Protein AF-A0AA85AX08-F1 (afdb_monomer_lite)

Organism: NCBI:txid31246

Structure (mmCIF, N/CA/C/O backbone):
data_AF-A0AA85AX08-F1
#
_entry.id   AF-A0AA85AX08-F1
#
loop_
_atom_site.group_PDB
_atom_site.id
_atom_site.type_symbol
_atom_site.label_atom_id
_atom_site.label_alt_id
_atom_site.label_comp_id
_atom_site.label_asym_id
_atom_site.label_entity_id
_atom_site.label_seq_id
_atom_site.pdbx_PDB_ins_code
_atom_site.Cartn_x
_atom_site.Cartn_y
_atom_site.Cartn_z
_atom_site.occupancy
_atom_site.B_iso_or_equiv
_atom_site.auth_seq_id
_atom_site.auth_comp_id
_atom_site.auth_asym_id
_atom_site.auth_atom_id
_atom_site.pdbx_PDB_model_num
ATOM 1 N N . MET A 1 1 ? 40.451 17.986 -1.782 1.00 31.64 1 MET A N 1
ATOM 2 C CA . MET A 1 1 ? 40.052 18.306 -3.170 1.00 31.64 1 MET A CA 1
ATOM 3 C C . MET A 1 1 ? 40.361 17.086 -4.039 1.00 31.64 1 MET A C 1
ATOM 5 O O . MET A 1 1 ? 41.436 16.991 -4.611 1.00 31.64 1 MET A O 1
ATOM 9 N N . ILE A 1 2 ? 39.482 16.078 -4.021 1.00 28.67 2 ILE A N 1
ATOM 10 C CA . ILE A 1 2 ? 39.675 14.828 -4.773 1.00 28.67 2 ILE A CA 1
ATOM 11 C C . ILE A 1 2 ? 38.852 14.949 -6.052 1.00 28.67 2 ILE A C 1
ATOM 13 O O . ILE A 1 2 ? 37.627 15.033 -6.017 1.00 28.67 2 ILE A O 1
ATOM 17 N N . CYS A 1 3 ? 39.564 15.052 -7.168 1.00 27.64 3 CYS A N 1
ATOM 18 C CA . CYS A 1 3 ? 39.022 15.225 -8.505 1.00 27.64 3 CYS A CA 1
ATOM 19 C C . CYS A 1 3 ? 38.318 13.930 -8.941 1.00 27.64 3 CYS A C 1
ATOM 21 O O . CYS A 1 3 ? 38.967 12.934 -9.264 1.00 27.64 3 CYS A O 1
ATOM 23 N N . VAL A 1 4 ? 36.984 13.935 -8.926 1.00 33.22 4 VAL A N 1
ATOM 24 C CA . VAL A 1 4 ? 36.165 12.869 -9.508 1.00 33.22 4 VAL A CA 1
ATOM 25 C C . VAL A 1 4 ? 36.339 12.934 -11.025 1.00 33.22 4 VAL A C 1
ATOM 27 O O . VAL A 1 4 ? 35.882 13.867 -11.683 1.00 33.22 4 VAL A O 1
ATOM 30 N N . ARG A 1 5 ? 37.040 11.946 -11.591 1.00 33.47 5 ARG A N 1
ATOM 31 C CA . ARG A 1 5 ? 37.146 11.755 -13.042 1.00 33.47 5 ARG A CA 1
ATOM 32 C C . ARG A 1 5 ? 35.775 11.371 -13.602 1.00 33.47 5 ARG A C 1
ATOM 34 O O . ARG A 1 5 ? 35.418 10.197 -13.649 1.00 33.47 5 ARG A O 1
ATOM 41 N N . SER A 1 6 ? 35.036 12.370 -14.068 1.00 39.78 6 SER A N 1
ATOM 42 C CA . SER A 1 6 ? 33.878 12.207 -14.945 1.00 39.78 6 SER A CA 1
ATOM 43 C C . SER A 1 6 ? 34.319 11.533 -16.247 1.00 39.78 6 SER A C 1
ATOM 45 O O . SER A 1 6 ? 34.882 12.172 -17.137 1.00 39.78 6 SER A O 1
ATOM 47 N N . THR A 1 7 ? 34.104 10.222 -16.367 1.00 43.75 7 THR A N 1
ATOM 48 C CA . THR A 1 7 ? 34.338 9.494 -17.618 1.00 43.75 7 THR A CA 1
ATOM 49 C C . THR A 1 7 ? 33.254 9.865 -18.628 1.00 43.75 7 THR A C 1
ATOM 51 O O . THR A 1 7 ? 32.072 9.552 -18.497 1.00 43.75 7 THR A O 1
ATOM 54 N N . CYS A 1 8 ? 33.684 10.608 -19.641 1.00 41.53 8 CYS A N 1
ATOM 55 C CA . CYS A 1 8 ? 32.879 11.106 -20.742 1.00 41.53 8 CYS A CA 1
ATOM 56 C C . CYS A 1 8 ? 32.447 9.950 -21.664 1.00 41.53 8 CYS A C 1
ATOM 58 O O . CYS A 1 8 ? 33.145 9.604 -22.612 1.00 41.53 8 CYS A O 1
ATOM 60 N N . PHE A 1 9 ? 31.273 9.358 -21.427 1.00 43.19 9 PHE A N 1
ATOM 61 C CA . PHE A 1 9 ? 30.596 8.505 -22.413 1.00 43.19 9 PHE A CA 1
ATOM 62 C C . PHE A 1 9 ? 29.889 9.371 -23.472 1.00 43.19 9 PHE A C 1
ATOM 64 O O . PHE A 1 9 ? 28.664 9.346 -23.591 1.00 43.19 9 PHE A O 1
ATOM 71 N N . LYS A 1 10 ? 30.624 10.151 -24.271 1.00 49.41 10 LYS A N 1
ATOM 72 C CA . LYS A 1 10 ? 30.059 10.862 -25.435 1.00 49.41 10 LYS A CA 1
ATOM 73 C C . LYS A 1 10 ? 30.616 10.272 -26.736 1.00 49.41 10 LYS A C 1
ATOM 75 O O . LYS A 1 10 ? 31.819 10.179 -26.902 1.00 49.41 10 LYS A O 1
ATOM 80 N N . CYS A 1 11 ? 29.685 9.815 -27.581 1.00 55.59 11 CYS A N 1
ATOM 81 C CA . CYS A 1 11 ? 29.772 9.426 -28.997 1.00 55.59 11 CYS A CA 1
ATOM 82 C C . CYS A 1 11 ? 31.092 8.854 -29.558 1.00 55.59 11 CYS A C 1
ATOM 84 O O . CYS A 1 11 ? 32.060 9.571 -29.769 1.00 55.59 11 CYS A O 1
ATOM 86 N N . GLY A 1 12 ? 31.058 7.575 -29.957 1.00 52.88 12 GLY A N 1
ATOM 87 C CA . GLY A 1 12 ? 32.071 6.959 -30.820 1.00 52.88 12 GLY A CA 1
ATOM 88 C C . GLY A 1 12 ? 31.638 5.579 -31.356 1.00 52.88 12 GLY A C 1
ATOM 89 O O . GLY A 1 12 ? 30.775 4.933 -30.747 1.00 52.88 12 GLY A O 1
ATOM 90 N N . PRO A 1 13 ? 32.228 5.096 -32.471 1.00 57.62 13 PRO A N 1
ATOM 91 C CA . PRO A 1 13 ? 31.923 3.796 -33.093 1.00 57.62 13 PRO A CA 1
ATOM 92 C C . PRO A 1 13 ? 32.138 2.585 -32.162 1.00 57.62 13 PRO A C 1
ATOM 94 O O . PRO A 1 13 ? 31.523 1.537 -32.367 1.00 57.62 13 PRO A O 1
ATOM 97 N N . CYS A 1 14 ? 32.896 2.763 -31.076 1.00 69.50 14 CYS A N 1
ATOM 98 C CA . CYS A 1 14 ? 33.234 1.748 -30.075 1.00 69.50 14 CYS A CA 1
ATOM 99 C C . CYS A 1 14 ? 32.144 1.477 -29.017 1.00 69.50 14 CYS A C 1
ATOM 101 O O . CYS A 1 14 ? 32.390 0.721 -28.077 1.00 69.50 14 CYS A O 1
ATOM 103 N N . ARG A 1 15 ? 30.945 2.076 -29.117 1.00 81.75 15 ARG A N 1
ATOM 104 C CA . ARG A 1 15 ? 29.859 1.756 -28.172 1.00 81.75 15 ARG A CA 1
ATOM 105 C C . ARG A 1 15 ? 29.435 0.286 -28.304 1.00 81.75 15 ARG A C 1
ATOM 107 O O . ARG A 1 15 ? 29.165 -0.164 -29.426 1.00 81.75 15 ARG A O 1
ATOM 114 N N . PRO A 1 16 ? 29.333 -0.458 -27.189 1.00 92.12 16 PRO A N 1
ATOM 115 C CA . PRO A 1 16 ? 28.963 -1.863 -27.236 1.00 92.12 16 PRO A CA 1
ATOM 116 C C . PRO A 1 16 ? 27.513 -2.031 -27.707 1.00 92.12 16 PRO A C 1
ATOM 118 O O . PRO A 1 16 ? 26.664 -1.165 -27.488 1.00 92.12 16 PRO A O 1
ATOM 121 N N . LYS A 1 17 ? 27.223 -3.168 -28.352 1.00 93.38 17 LYS A N 1
ATOM 122 C CA . LYS A 1 17 ? 25.918 -3.441 -28.980 1.00 93.38 17 LYS A CA 1
ATOM 123 C C . LYS A 1 17 ? 24.740 -3.303 -28.006 1.00 93.38 17 LYS A C 1
ATOM 125 O O . LYS A 1 17 ? 23.745 -2.691 -28.372 1.00 93.38 17 LYS A O 1
ATOM 130 N N . TRP A 1 18 ? 24.871 -3.807 -26.776 1.00 94.44 18 TRP A N 1
ATOM 131 C CA . TRP A 1 18 ? 23.828 -3.705 -25.745 1.00 94.44 18 TRP A CA 1
ATOM 132 C C . TRP A 1 18 ? 23.469 -2.246 -25.418 1.00 94.44 18 TRP A C 1
ATOM 134 O O . TRP A 1 18 ? 22.297 -1.920 -25.276 1.00 94.44 18 TRP A O 1
ATOM 144 N N . MET A 1 19 ? 24.462 -1.349 -25.376 1.00 95.25 19 MET A N 1
ATOM 145 C CA . MET A 1 19 ? 24.256 0.073 -25.084 1.00 95.25 19 MET A CA 1
ATOM 146 C C . MET A 1 19 ? 23.553 0.767 -26.250 1.00 95.25 19 MET A C 1
ATOM 148 O O . MET A 1 19 ? 22.596 1.499 -26.032 1.00 95.25 19 MET A O 1
ATOM 152 N N . LYS A 1 20 ? 23.964 0.460 -27.490 1.00 93.50 20 LYS A N 1
ATOM 153 C CA . LYS A 1 20 ? 23.278 0.937 -28.702 1.00 93.50 20 LYS A CA 1
ATOM 154 C C . LYS A 1 20 ? 21.820 0.464 -28.747 1.00 93.50 20 LYS A C 1
ATOM 156 O O . LYS A 1 20 ? 20.953 1.221 -29.159 1.00 93.50 20 LYS A O 1
ATOM 161 N N . MET A 1 21 ? 21.538 -0.762 -28.298 1.00 93.94 21 MET A N 1
ATOM 162 C CA . MET A 1 21 ? 20.170 -1.288 -28.243 1.00 93.94 21 MET A CA 1
ATOM 163 C C . MET A 1 21 ? 19.280 -0.475 -27.296 1.00 93.94 21 MET A C 1
ATOM 165 O O . MET A 1 21 ? 18.144 -0.171 -27.644 1.00 93.94 21 MET A O 1
ATOM 169 N N . VAL A 1 22 ? 19.815 -0.074 -26.138 1.00 95.38 22 VAL A N 1
ATOM 170 C CA . VAL A 1 22 ? 19.122 0.837 -25.216 1.00 95.38 22 VAL A CA 1
ATOM 171 C C . VAL A 1 22 ? 19.006 2.240 -25.816 1.00 95.38 22 VAL A C 1
ATOM 173 O O . VAL A 1 22 ? 17.932 2.825 -25.771 1.00 95.38 22 VAL A O 1
ATOM 176 N N . ASP A 1 23 ? 20.069 2.772 -26.429 1.00 94.06 23 ASP A N 1
ATOM 177 C CA . ASP A 1 23 ? 20.048 4.087 -27.089 1.00 94.06 23 ASP A CA 1
ATOM 178 C C . ASP A 1 23 ? 18.951 4.191 -28.156 1.00 94.06 23 ASP A C 1
ATOM 180 O O . ASP A 1 23 ? 18.268 5.215 -28.242 1.00 94.06 23 ASP A O 1
ATOM 184 N N . ASN A 1 24 ? 18.736 3.110 -28.906 1.00 93.25 24 ASN A N 1
ATOM 185 C CA . ASN A 1 24 ? 17.738 3.050 -29.964 1.00 93.25 24 ASN A CA 1
ATOM 186 C C . ASN A 1 24 ? 16.293 3.166 -29.456 1.00 93.25 24 ASN A C 1
ATOM 188 O O . ASN A 1 24 ? 15.414 3.540 -30.229 1.00 93.25 24 ASN A O 1
ATOM 192 N N . LEU A 1 25 ? 16.024 2.891 -28.173 1.00 93.62 25 LEU A N 1
ATOM 193 C CA . LEU A 1 25 ? 14.688 3.090 -27.594 1.00 93.62 25 LEU A CA 1
ATOM 194 C C . LEU A 1 25 ? 14.213 4.544 -27.717 1.00 93.62 25 LEU A C 1
ATOM 196 O O . LEU A 1 25 ? 13.016 4.797 -27.788 1.00 93.62 25 LEU A O 1
ATOM 200 N N . TYR A 1 26 ? 15.156 5.484 -27.762 1.00 91.81 26 TYR A N 1
ATOM 201 C CA . TYR A 1 26 ? 14.899 6.922 -27.751 1.00 91.81 26 TYR A CA 1
ATOM 202 C C . TYR A 1 26 ? 15.015 7.546 -29.149 1.00 91.81 26 TYR A C 1
ATOM 204 O O . TYR A 1 26 ? 14.714 8.723 -29.326 1.00 91.81 26 TYR A O 1
ATOM 212 N N . SER A 1 27 ? 15.458 6.777 -30.150 1.00 83.06 27 SER A N 1
ATOM 213 C CA . SER A 1 27 ? 15.514 7.194 -31.553 1.00 83.06 27 SER A CA 1
ATOM 214 C C . SER A 1 27 ? 14.295 6.637 -32.294 1.00 83.06 27 SER A C 1
ATOM 216 O O . SER A 1 27 ? 14.359 5.577 -32.918 1.00 83.06 27 SER A O 1
ATOM 218 N N . GLY A 1 28 ? 13.154 7.309 -32.175 1.00 73.19 28 GLY A N 1
ATOM 219 C CA . GLY A 1 28 ? 11.909 6.893 -32.817 1.00 73.19 28 GLY A CA 1
ATOM 220 C C . GLY A 1 28 ? 10.689 7.623 -32.263 1.00 73.19 28 GLY A C 1
ATOM 221 O O . GLY A 1 28 ? 10.795 8.418 -31.329 1.00 73.19 28 GLY A O 1
ATOM 222 N N . SER A 1 29 ? 9.520 7.343 -32.842 1.00 73.00 29 SER A N 1
ATOM 223 C CA . SER A 1 29 ? 8.249 7.787 -32.265 1.00 73.00 29 SER A CA 1
ATOM 224 C C . SER A 1 29 ? 8.026 7.094 -30.912 1.00 73.00 29 SER A C 1
ATOM 226 O O . S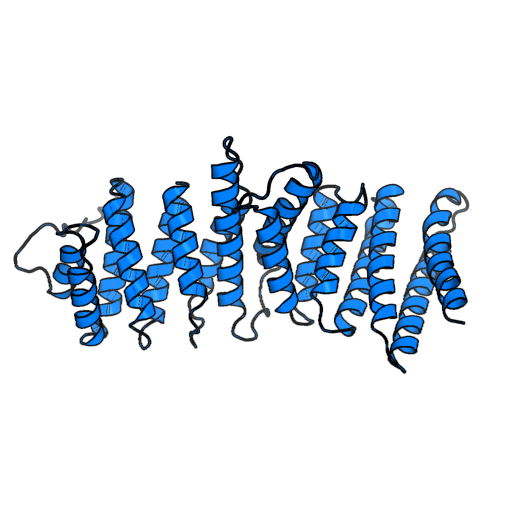ER A 1 29 ? 8.264 5.889 -30.815 1.00 73.00 29 SER A O 1
ATOM 228 N N . PRO A 1 30 ? 7.520 7.791 -29.878 1.00 64.94 30 PRO A N 1
ATOM 229 C CA . PRO A 1 30 ? 7.251 7.196 -28.564 1.00 64.94 30 PRO A CA 1
ATOM 230 C C . PRO A 1 30 ? 6.209 6.063 -28.590 1.00 64.94 30 PRO A C 1
ATOM 232 O O . PRO A 1 30 ? 6.095 5.321 -27.615 1.00 64.94 30 PRO A O 1
ATOM 235 N N . GLN A 1 31 ? 5.456 5.927 -29.687 1.00 67.56 31 GLN A N 1
ATOM 236 C CA . GLN A 1 31 ? 4.483 4.851 -29.904 1.00 67.56 31 GLN A CA 1
ATOM 237 C C . GLN A 1 31 ? 5.094 3.607 -30.570 1.00 67.56 31 GLN A C 1
ATOM 239 O O . GLN A 1 31 ? 4.449 2.561 -30.634 1.00 67.56 31 GLN A O 1
ATOM 244 N N . ASP A 1 32 ? 6.330 3.691 -31.073 1.00 74.69 32 ASP A N 1
ATOM 245 C CA . ASP A 1 32 ? 6.957 2.578 -31.777 1.00 74.69 32 ASP A CA 1
ATOM 246 C C . ASP A 1 32 ? 7.452 1.504 -30.790 1.00 74.69 32 ASP A C 1
ATOM 248 O O . ASP A 1 32 ? 8.432 1.657 -30.051 1.00 74.69 32 ASP A O 1
ATOM 252 N N . THR A 1 33 ? 6.754 0.369 -30.777 1.00 81.12 33 THR A N 1
ATOM 253 C CA . THR A 1 33 ? 7.109 -0.787 -29.947 1.00 81.12 33 THR A CA 1
ATOM 254 C C . THR A 1 33 ? 8.233 -1.626 -30.552 1.00 81.12 33 THR A C 1
ATOM 256 O O . THR A 1 33 ? 8.811 -2.454 -29.849 1.00 81.12 33 THR A O 1
ATOM 259 N N . ASN A 1 34 ? 8.615 -1.388 -31.811 1.00 87.94 34 ASN A N 1
ATOM 260 C CA . ASN A 1 34 ? 9.621 -2.174 -32.519 1.00 87.94 34 ASN A CA 1
ATOM 261 C C . ASN A 1 34 ? 10.982 -2.155 -31.806 1.00 87.94 34 ASN A C 1
ATOM 263 O O . ASN A 1 34 ? 11.604 -3.198 -31.609 1.00 87.94 34 ASN A O 1
ATOM 267 N N . ASN A 1 35 ? 11.431 -0.983 -31.347 1.00 90.50 35 ASN A N 1
ATOM 268 C CA . ASN A 1 35 ? 12.708 -0.865 -30.635 1.00 90.50 35 ASN A CA 1
ATOM 269 C C . ASN A 1 35 ? 12.676 -1.560 -29.264 1.00 90.50 35 ASN A C 1
ATOM 271 O O . ASN A 1 35 ? 13.659 -2.194 -28.881 1.00 90.50 35 ASN A O 1
ATOM 275 N N . HIS A 1 36 ? 11.532 -1.531 -28.572 1.00 91.06 36 HIS A N 1
ATOM 276 C CA . HIS A 1 36 ? 11.336 -2.287 -27.333 1.00 91.06 36 HIS A CA 1
ATOM 277 C C . HIS A 1 36 ? 11.413 -3.797 -27.595 1.00 91.06 36 HIS A C 1
ATOM 279 O O . HIS A 1 36 ? 12.136 -4.504 -26.899 1.00 91.06 36 HIS A O 1
ATOM 285 N N . ASN A 1 37 ? 10.742 -4.285 -28.641 1.00 92.94 37 ASN A N 1
ATOM 286 C CA . ASN A 1 37 ? 10.734 -5.705 -29.002 1.00 92.94 37 ASN A CA 1
ATOM 287 C C . ASN A 1 37 ? 12.131 -6.200 -29.404 1.00 92.94 37 ASN A C 1
ATOM 289 O O . ASN A 1 37 ? 12.540 -7.287 -29.002 1.00 92.94 37 ASN A O 1
ATOM 293 N N . LYS A 1 38 ? 12.906 -5.382 -30.130 1.00 94.50 38 LYS A N 1
ATOM 294 C CA . LYS A 1 38 ? 14.311 -5.680 -30.456 1.00 94.50 38 LYS A CA 1
ATOM 295 C C . LYS A 1 38 ? 15.183 -5.790 -29.206 1.00 94.50 38 LYS A C 1
ATOM 297 O O . LYS A 1 38 ? 16.011 -6.699 -29.132 1.00 94.50 38 LYS A O 1
ATOM 302 N N . LEU A 1 39 ? 15.002 -4.895 -28.230 1.00 95.25 39 LEU A N 1
ATOM 303 C CA . LEU A 1 39 ? 15.723 -4.967 -26.958 1.00 95.25 39 LEU A CA 1
ATOM 304 C C . LEU A 1 39 ? 15.338 -6.224 -26.171 1.00 95.25 39 LEU A C 1
ATOM 306 O O . LEU A 1 39 ? 16.229 -6.943 -25.734 1.00 95.25 39 LEU A O 1
ATOM 310 N N . ILE A 1 40 ? 14.042 -6.526 -26.049 1.00 94.56 40 ILE A N 1
ATOM 311 C CA . ILE A 1 40 ? 13.548 -7.733 -25.369 1.00 94.56 40 ILE A CA 1
ATOM 312 C C . ILE A 1 40 ? 14.142 -8.989 -26.012 1.00 94.56 40 ILE A C 1
ATOM 314 O O . ILE A 1 40 ? 14.736 -9.815 -25.322 1.00 94.56 40 ILE A O 1
ATOM 318 N N . HIS A 1 41 ? 14.063 -9.102 -27.342 1.00 94.81 41 HIS A N 1
ATOM 319 C CA . HIS A 1 41 ? 14.638 -10.227 -28.076 1.00 94.81 41 HIS A CA 1
ATOM 320 C C . HIS A 1 41 ? 16.145 -10.360 -27.823 1.00 94.81 41 HIS A C 1
ATOM 322 O O . HIS A 1 41 ? 16.650 -11.463 -27.619 1.00 94.81 41 HIS A O 1
ATOM 328 N N . TYR A 1 42 ? 16.880 -9.245 -27.817 1.00 95.75 42 TYR A N 1
ATOM 329 C CA . TYR A 1 42 ? 18.309 -9.242 -27.511 1.00 95.75 42 TYR A CA 1
ATOM 330 C C . TYR A 1 42 ? 18.600 -9.729 -26.083 1.00 95.75 42 TYR A C 1
ATOM 332 O O . TYR A 1 42 ? 19.481 -10.566 -25.900 1.00 95.75 42 TYR A O 1
ATOM 340 N N . CYS A 1 43 ? 17.842 -9.251 -25.097 1.00 94.88 43 CYS A N 1
ATOM 341 C CA . CYS A 1 43 ? 17.975 -9.622 -23.690 1.00 94.88 43 CYS A CA 1
ATOM 342 C C . CYS A 1 43 ? 17.693 -11.108 -23.431 1.00 94.88 43 CYS A C 1
ATOM 344 O O . CYS A 1 43 ? 18.435 -11.737 -22.682 1.00 94.88 43 CYS A O 1
ATOM 346 N N . LEU A 1 44 ? 16.683 -11.684 -24.092 1.00 93.44 44 LEU A N 1
ATOM 347 C CA . LEU A 1 44 ? 16.363 -13.113 -23.989 1.00 93.44 44 LEU A CA 1
ATOM 348 C C . LEU A 1 44 ? 17.499 -14.017 -24.495 1.00 93.44 44 LEU A C 1
ATOM 350 O O . LEU A 1 44 ? 17.713 -15.096 -23.955 1.00 93.44 44 LEU A O 1
ATOM 354 N N . HIS A 1 45 ? 18.248 -13.568 -25.506 1.00 93.69 45 HIS A N 1
ATOM 355 C CA . HIS A 1 45 ? 19.373 -14.322 -26.071 1.00 93.69 45 HIS A CA 1
ATOM 356 C C . HIS A 1 45 ? 20.718 -14.021 -25.389 1.00 93.69 45 HIS A C 1
ATOM 358 O O . HIS A 1 45 ? 21.670 -14.777 -25.567 1.00 93.69 45 HIS A O 1
ATOM 364 N N . GLN A 1 46 ? 20.832 -12.906 -24.658 1.00 93.75 46 GLN A N 1
ATOM 365 C CA . GLN A 1 46 ? 22.061 -12.478 -23.973 1.00 93.75 46 GLN A CA 1
ATOM 366 C C . GLN A 1 46 ? 21.769 -12.041 -22.528 1.00 93.75 46 GLN A C 1
ATOM 368 O O . GLN A 1 46 ? 21.919 -10.858 -22.191 1.00 93.75 46 GLN A O 1
ATOM 373 N N . PRO A 1 47 ? 21.347 -12.978 -21.658 1.00 91.75 47 PRO A N 1
ATOM 374 C CA . PRO A 1 47 ? 20.967 -12.655 -20.286 1.00 91.75 47 PRO A CA 1
ATOM 375 C C . PRO A 1 47 ? 22.138 -12.126 -19.443 1.00 91.75 47 PRO A C 1
ATOM 377 O O . PRO A 1 47 ? 21.935 -11.325 -18.533 1.00 91.75 47 PRO A O 1
ATOM 380 N N . ASP A 1 48 ? 23.382 -12.463 -19.796 1.00 93.44 48 ASP A N 1
ATOM 381 C CA . ASP A 1 48 ? 24.602 -11.965 -19.148 1.00 93.44 48 ASP A CA 1
ATOM 382 C C . ASP A 1 48 ? 24.778 -10.436 -19.266 1.00 93.44 48 ASP A C 1
ATOM 384 O O . ASP A 1 48 ? 25.567 -9.826 -18.538 1.00 93.44 48 ASP A O 1
ATOM 388 N N . LYS A 1 49 ? 24.048 -9.786 -20.184 1.00 94.31 49 LYS A N 1
ATOM 389 C CA . LYS A 1 49 ? 24.049 -8.325 -20.353 1.00 94.31 49 LYS A CA 1
ATOM 390 C C . LYS A 1 49 ? 22.940 -7.618 -19.576 1.00 94.31 49 LYS A C 1
ATOM 392 O O . LYS A 1 49 ? 23.004 -6.390 -19.478 1.00 94.31 49 LYS A O 1
ATOM 397 N N . LEU A 1 50 ? 21.967 -8.344 -19.016 1.00 94.81 50 LEU A N 1
ATOM 398 C CA . LEU A 1 50 ? 20.783 -7.765 -18.370 1.00 94.81 50 LEU A CA 1
ATOM 399 C C . LEU A 1 50 ? 21.138 -6.804 -17.237 1.00 94.81 50 LEU A C 1
ATOM 401 O O . LEU A 1 50 ? 20.628 -5.689 -17.221 1.00 94.81 50 LEU A O 1
ATOM 405 N N . ASP A 1 51 ? 22.075 -7.174 -16.361 1.00 94.56 51 ASP A N 1
ATOM 406 C CA . ASP A 1 51 ? 22.536 -6.307 -15.266 1.00 94.56 51 ASP A CA 1
ATOM 407 C C . ASP A 1 51 ? 23.052 -4.948 -15.771 1.00 94.56 51 ASP A C 1
ATOM 409 O O . ASP A 1 51 ? 22.692 -3.888 -15.258 1.00 94.56 51 ASP A O 1
ATOM 413 N N . ARG A 1 52 ? 23.855 -4.957 -16.843 1.00 96.19 52 ARG A N 1
ATOM 414 C CA . ARG A 1 52 ? 24.406 -3.727 -17.436 1.00 96.19 52 ARG A CA 1
ATOM 415 C C . ARG A 1 52 ? 23.328 -2.890 -18.110 1.00 96.19 52 ARG A C 1
ATOM 417 O O . ARG A 1 52 ? 23.364 -1.667 -18.008 1.00 96.19 52 ARG A O 1
ATOM 424 N N . ILE A 1 53 ? 22.385 -3.540 -18.791 1.00 97.31 53 ILE A N 1
ATOM 425 C CA . ILE A 1 53 ? 21.250 -2.880 -19.443 1.00 97.31 53 ILE A CA 1
ATOM 426 C C . ILE A 1 53 ? 20.363 -2.203 -18.394 1.00 97.31 53 ILE A C 1
ATOM 428 O O . ILE A 1 53 ? 20.055 -1.024 -18.543 1.00 97.31 53 ILE A O 1
ATOM 432 N N . ALA A 1 54 ? 20.028 -2.904 -17.310 1.00 96.56 54 ALA A N 1
ATOM 433 C CA . ALA A 1 54 ? 19.198 -2.394 -16.223 1.00 96.56 54 ALA A CA 1
ATOM 434 C C . ALA A 1 54 ? 19.845 -1.180 -15.535 1.00 96.56 54 ALA A C 1
ATOM 436 O O . ALA A 1 54 ? 19.234 -0.116 -15.427 1.00 96.56 54 ALA A O 1
ATOM 437 N N . LYS A 1 55 ? 21.133 -1.289 -15.181 1.00 97.12 55 LYS A N 1
ATOM 438 C CA . LYS A 1 55 ? 21.914 -0.178 -14.611 1.00 97.12 55 LYS A CA 1
ATOM 439 C C . LYS A 1 55 ? 22.008 1.015 -15.559 1.00 97.12 55 LYS A C 1
ATOM 441 O O . LYS A 1 55 ? 21.994 2.161 -15.110 1.00 97.12 55 LYS A O 1
ATOM 446 N N . TYR A 1 56 ? 22.109 0.765 -16.863 1.00 97.62 56 TYR A N 1
ATOM 447 C CA . TYR A 1 56 ? 22.177 1.828 -17.858 1.00 97.62 56 TYR A CA 1
ATOM 448 C C . TYR A 1 56 ? 20.829 2.525 -18.075 1.00 97.62 56 TYR A C 1
ATOM 450 O O . TYR A 1 56 ? 20.810 3.748 -18.196 1.00 97.62 56 TYR A O 1
ATOM 458 N N . LEU A 1 57 ? 19.712 1.788 -18.054 1.00 97.88 57 LEU A N 1
ATOM 459 C CA . LEU A 1 57 ? 18.361 2.364 -18.051 1.00 97.88 57 LEU A CA 1
ATOM 460 C C . LEU A 1 57 ? 18.147 3.267 -16.832 1.00 97.88 57 LEU A C 1
ATOM 462 O O . LEU A 1 57 ? 17.697 4.398 -16.990 1.00 97.88 57 LEU A O 1
ATOM 466 N N . HIS A 1 58 ? 18.560 2.817 -15.646 1.00 97.94 58 HIS A N 1
ATOM 467 C CA . HIS A 1 58 ? 18.520 3.629 -14.430 1.00 97.94 58 HIS A CA 1
ATOM 468 C C . HIS A 1 58 ? 19.373 4.906 -14.548 1.00 97.94 58 HIS A C 1
ATOM 470 O O . HIS A 1 58 ? 18.881 6.007 -14.294 1.00 97.94 58 HIS A O 1
ATOM 476 N N . LEU A 1 59 ? 20.629 4.791 -15.004 1.00 97.31 59 LEU A N 1
ATOM 477 C CA . LEU A 1 59 ? 21.505 5.949 -15.233 1.00 97.31 59 LEU A CA 1
ATOM 478 C C . LEU A 1 59 ? 20.881 6.946 -16.218 1.00 97.31 59 LEU A C 1
ATOM 480 O O . LEU A 1 59 ? 20.974 8.158 -16.024 1.00 97.31 59 LEU A O 1
ATOM 484 N N . ARG A 1 60 ? 20.270 6.441 -17.289 1.00 96.56 60 ARG A N 1
ATOM 485 C CA . ARG A 1 60 ? 19.641 7.274 -18.307 1.00 96.56 60 ARG A CA 1
ATOM 486 C C . ARG A 1 60 ? 18.406 7.986 -17.781 1.00 96.56 60 ARG A C 1
ATOM 488 O O . ARG A 1 60 ? 18.323 9.197 -17.946 1.00 96.56 60 ARG A O 1
ATOM 495 N N . LEU A 1 61 ? 17.526 7.272 -17.080 1.00 98.00 61 LEU A N 1
ATOM 496 C CA . LEU A 1 61 ? 16.370 7.865 -16.415 1.00 98.00 61 LEU A CA 1
ATOM 497 C C . LEU A 1 61 ? 16.803 8.992 -15.468 1.00 98.00 61 LEU A C 1
ATOM 499 O O . LEU A 1 61 ? 16.261 10.086 -15.554 1.00 98.00 61 LEU A O 1
ATOM 503 N N . SER A 1 62 ? 17.839 8.781 -14.648 1.00 97.62 62 SER A N 1
ATOM 504 C CA . SER A 1 62 ? 18.396 9.824 -13.770 1.00 97.62 62 SER A CA 1
ATOM 505 C C . SER A 1 62 ? 18.864 11.071 -14.545 1.00 97.62 62 SER A C 1
ATOM 507 O O . SER A 1 62 ? 18.576 12.207 -14.161 1.00 97.62 62 SER A O 1
ATOM 509 N N . GLN A 1 63 ? 19.530 10.886 -15.689 1.00 97.00 63 GLN A N 1
ATOM 510 C CA . GLN A 1 63 ? 19.947 12.001 -16.546 1.00 97.00 63 GLN A CA 1
ATOM 511 C C . GLN A 1 63 ? 18.757 12.714 -17.195 1.00 97.00 63 GLN A C 1
ATOM 513 O O . GLN A 1 63 ? 18.744 13.944 -17.256 1.00 97.00 63 GLN A O 1
ATOM 518 N N . ASP A 1 64 ? 17.762 11.972 -17.671 1.00 96.44 64 ASP A N 1
ATOM 519 C CA . ASP A 1 64 ? 16.568 12.537 -18.296 1.00 96.44 64 ASP A CA 1
ATOM 520 C C . ASP A 1 64 ? 15.683 13.271 -17.271 1.00 96.44 64 ASP A C 1
ATOM 522 O O . ASP A 1 64 ? 15.129 14.317 -17.608 1.00 96.44 64 ASP A O 1
ATOM 526 N N . LEU A 1 65 ? 15.650 12.828 -16.004 1.00 96.19 65 LEU A N 1
ATOM 527 C CA . LEU A 1 65 ? 15.048 13.572 -14.886 1.00 96.19 65 LEU A CA 1
ATOM 528 C C . LEU A 1 65 ? 15.718 14.929 -14.686 1.00 96.19 65 LEU A C 1
ATOM 530 O O . LEU A 1 65 ? 15.032 15.949 -14.632 1.00 96.19 65 LEU A O 1
ATOM 534 N N . SER A 1 66 ? 17.056 14.965 -14.662 1.00 93.38 66 SER A N 1
ATOM 535 C CA . SER A 1 66 ? 17.804 16.221 -14.494 1.00 93.38 66 SER A CA 1
ATOM 536 C C . SER A 1 66 ? 17.548 17.230 -15.622 1.00 93.38 66 SER A C 1
ATOM 538 O O . SER A 1 66 ? 17.632 18.438 -15.412 1.00 93.38 66 SER A O 1
ATOM 540 N N . ARG A 1 67 ? 17.201 16.738 -16.819 1.00 94.62 67 ARG A N 1
ATOM 541 C CA . ARG A 1 67 ? 16.928 17.545 -18.019 1.00 94.62 67 ARG A CA 1
ATOM 542 C C . ARG A 1 67 ? 15.440 17.782 -18.276 1.00 94.62 67 ARG A C 1
ATOM 544 O O . ARG A 1 67 ? 15.117 18.526 -19.197 1.00 94.62 67 ARG A O 1
ATOM 551 N N . ARG A 1 68 ? 14.556 17.168 -17.481 1.00 92.19 68 ARG A N 1
ATOM 552 C CA . ARG A 1 68 ? 13.092 17.180 -17.651 1.00 92.19 68 ARG A CA 1
ATOM 553 C C . ARG A 1 68 ? 12.629 16.674 -19.023 1.00 92.19 68 ARG A C 1
ATOM 555 O O . ARG A 1 68 ? 11.744 17.250 -19.651 1.00 92.19 68 ARG A O 1
ATOM 562 N N . TYR A 1 69 ? 13.232 15.588 -19.503 1.00 93.88 69 TYR A N 1
ATOM 563 C CA . TYR A 1 69 ? 12.799 14.917 -20.731 1.00 93.88 69 TYR A CA 1
ATOM 564 C C . TYR A 1 69 ? 11.752 13.836 -20.433 1.00 93.88 69 TYR A C 1
ATOM 566 O O . TYR A 1 69 ? 12.040 12.641 -20.472 1.00 93.88 69 TYR A O 1
ATOM 574 N N . ASP A 1 70 ? 10.517 14.263 -20.165 1.00 92.81 70 ASP A N 1
ATOM 575 C CA . ASP A 1 70 ? 9.409 13.407 -19.701 1.00 92.81 70 ASP A CA 1
ATOM 576 C C . ASP A 1 70 ? 9.096 12.231 -20.638 1.00 92.81 70 ASP A C 1
ATOM 578 O O . ASP A 1 70 ? 8.852 11.107 -20.194 1.00 92.81 70 ASP A O 1
ATOM 582 N N . GLN A 1 71 ? 9.202 12.444 -21.951 1.00 93.06 71 GLN A N 1
ATOM 583 C CA . GLN A 1 71 ? 9.043 11.373 -22.934 1.00 93.06 71 GLN A CA 1
ATOM 584 C C . GLN A 1 71 ? 10.115 10.282 -22.778 1.00 93.06 71 GLN A C 1
ATOM 586 O O . GLN A 1 71 ? 9.795 9.093 -22.820 1.00 93.06 71 GLN A O 1
ATOM 591 N N . ASN A 1 72 ? 11.375 10.665 -22.557 1.00 94.81 72 ASN A N 1
ATOM 592 C CA . ASN A 1 72 ? 12.471 9.716 -22.354 1.00 94.81 72 ASN A CA 1
ATOM 593 C C . ASN A 1 72 ? 12.330 8.979 -21.019 1.00 94.81 72 ASN A C 1
ATOM 595 O O . ASN A 1 72 ? 12.622 7.783 -20.936 1.00 94.81 72 ASN A O 1
ATOM 599 N N . ILE A 1 73 ? 11.845 9.666 -19.983 1.00 96.44 73 ILE A N 1
ATOM 600 C CA . ILE A 1 73 ? 11.536 9.048 -18.691 1.00 96.44 73 ILE A CA 1
ATOM 601 C C . ILE A 1 73 ? 10.490 7.944 -18.894 1.00 96.44 73 ILE A C 1
ATOM 603 O O . ILE A 1 73 ? 10.739 6.797 -18.522 1.00 96.44 73 ILE A O 1
ATOM 607 N N . SER A 1 74 ? 9.389 8.241 -19.596 1.00 95.50 74 SER A N 1
ATOM 608 C CA . SER A 1 74 ? 8.346 7.252 -19.906 1.00 95.50 74 SER A CA 1
ATOM 609 C C . SER A 1 74 ? 8.873 6.060 -20.714 1.00 95.50 74 SER A C 1
ATOM 611 O O . SER A 1 74 ? 8.527 4.918 -20.416 1.00 95.50 74 SER A O 1
ATOM 613 N N . ILE A 1 75 ? 9.738 6.297 -21.709 1.00 95.25 75 ILE A N 1
ATOM 614 C CA . ILE A 1 75 ? 10.387 5.226 -22.487 1.00 95.25 75 ILE A CA 1
ATOM 615 C C . ILE A 1 75 ? 11.226 4.323 -21.573 1.00 95.25 75 ILE A C 1
ATOM 617 O O . ILE A 1 75 ? 11.156 3.101 -21.684 1.00 95.25 75 ILE A O 1
ATOM 621 N N . SER A 1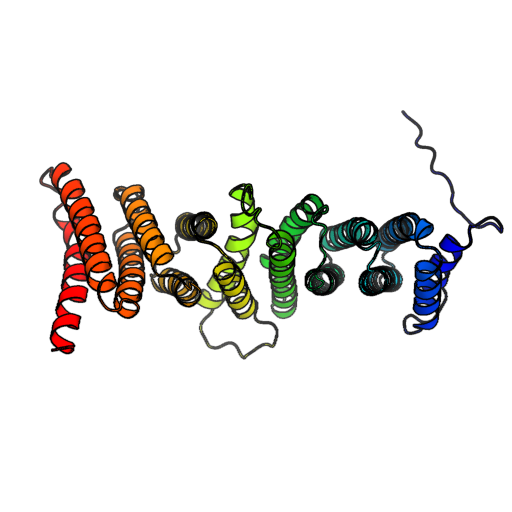 76 ? 11.987 4.910 -20.648 1.00 96.75 76 SER A N 1
ATOM 622 C CA . SER A 1 76 ? 12.857 4.166 -19.730 1.00 96.75 76 SER A CA 1
ATOM 623 C C . SER A 1 76 ? 12.055 3.256 -18.795 1.00 96.75 76 SER A C 1
ATOM 625 O O . SER A 1 76 ? 12.397 2.083 -18.655 1.00 96.75 76 SER A O 1
ATOM 627 N N . VAL A 1 77 ? 10.972 3.779 -18.204 1.00 96.88 77 VAL A N 1
ATOM 628 C CA . VAL A 1 77 ? 10.062 3.021 -17.324 1.00 96.88 77 VAL A CA 1
ATOM 629 C C . VAL A 1 77 ? 9.399 1.877 -18.095 1.00 96.88 77 VAL A C 1
ATOM 631 O O . VAL A 1 77 ? 9.537 0.716 -17.720 1.00 96.88 77 VAL A O 1
ATOM 634 N N . LYS A 1 78 ? 8.807 2.169 -19.261 1.00 95.62 78 LYS A N 1
ATOM 635 C CA . LYS A 1 78 ? 8.181 1.148 -20.122 1.00 95.62 78 LYS A CA 1
ATOM 636 C C . LYS A 1 78 ? 9.155 0.053 -20.555 1.00 95.62 78 LYS A C 1
ATOM 638 O O . LYS A 1 78 ? 8.757 -1.100 -20.718 1.00 95.62 78 LYS A O 1
ATOM 643 N N . ALA A 1 79 ? 10.414 0.406 -20.806 1.00 95.94 79 ALA A N 1
ATOM 644 C CA . ALA A 1 79 ? 11.428 -0.560 -21.196 1.00 95.94 79 ALA A CA 1
ATOM 645 C C . ALA A 1 79 ? 11.745 -1.532 -20.057 1.00 95.94 79 ALA A C 1
ATOM 647 O O . ALA A 1 79 ? 11.765 -2.739 -20.295 1.00 95.94 79 ALA A O 1
ATOM 648 N N . ILE A 1 80 ? 11.961 -1.033 -18.836 1.00 96.56 80 ILE A N 1
ATOM 649 C CA . ILE A 1 80 ? 12.265 -1.905 -17.699 1.00 96.56 80 ILE A CA 1
ATOM 650 C C . ILE A 1 80 ? 11.046 -2.731 -17.258 1.00 96.56 80 ILE A C 1
ATOM 652 O O . ILE A 1 80 ? 11.220 -3.919 -16.989 1.00 96.56 80 ILE A O 1
ATOM 656 N N . ASP A 1 81 ? 9.828 -2.173 -17.316 1.00 95.44 81 ASP A N 1
ATOM 657 C CA . ASP A 1 81 ? 8.570 -2.896 -17.056 1.00 95.44 81 ASP A CA 1
ATOM 658 C C . ASP A 1 81 ? 8.462 -4.147 -17.936 1.00 95.44 81 ASP A C 1
ATOM 660 O O . ASP A 1 81 ? 8.314 -5.272 -17.454 1.00 95.44 81 ASP A O 1
ATOM 664 N N . LYS A 1 82 ? 8.610 -3.964 -19.255 1.00 94.75 82 LYS A N 1
ATOM 665 C CA . LYS A 1 82 ? 8.533 -5.064 -20.223 1.00 94.75 82 LYS A CA 1
ATOM 666 C C . LYS A 1 82 ? 9.642 -6.092 -20.025 1.00 94.75 82 LYS A C 1
ATOM 668 O O . LYS A 1 82 ? 9.409 -7.286 -20.198 1.00 94.75 82 LYS A O 1
ATOM 673 N N . LEU A 1 83 ? 10.855 -5.650 -19.685 1.00 95.31 83 LEU A N 1
ATOM 674 C CA . LEU A 1 83 ? 11.959 -6.571 -19.421 1.00 95.31 83 LEU A CA 1
ATOM 675 C C . LEU A 1 83 ? 11.670 -7.442 -18.196 1.00 95.31 83 LEU A C 1
ATOM 677 O O . LEU A 1 83 ? 11.905 -8.646 -18.269 1.00 95.31 83 LEU A O 1
ATOM 681 N N . ILE A 1 84 ? 11.125 -6.876 -17.115 1.00 93.50 84 ILE A N 1
ATOM 682 C CA . ILE A 1 84 ? 10.753 -7.634 -15.909 1.00 93.50 84 ILE A CA 1
ATOM 683 C C . ILE A 1 84 ? 9.655 -8.661 -16.205 1.00 93.50 84 ILE A C 1
ATOM 685 O O . ILE A 1 84 ? 9.726 -9.796 -15.725 1.00 93.50 84 ILE A O 1
ATOM 689 N N . GLN A 1 85 ? 8.669 -8.286 -17.021 1.00 91.75 85 GLN A N 1
ATOM 690 C CA . GLN A 1 85 ? 7.581 -9.182 -17.410 1.00 91.75 85 GLN A CA 1
ATOM 691 C C . GLN A 1 85 ? 8.064 -10.389 -18.220 1.00 91.75 85 GLN A C 1
ATOM 693 O O . GLN A 1 85 ? 7.508 -11.467 -18.062 1.00 91.75 85 GLN A O 1
ATOM 698 N N . VAL A 1 86 ? 9.082 -10.222 -19.072 1.00 92.94 86 VAL A N 1
ATOM 699 C CA . VAL A 1 86 ? 9.497 -11.251 -20.044 1.00 92.94 86 VAL A CA 1
ATOM 700 C C . VAL A 1 86 ? 10.737 -12.045 -19.601 1.00 92.94 86 VAL A C 1
ATOM 702 O O . VAL A 1 86 ? 10.886 -13.215 -19.945 1.00 92.94 86 VAL A O 1
ATOM 705 N N . CYS A 1 87 ? 11.656 -11.449 -18.834 1.00 91.00 87 CYS A N 1
ATOM 706 C CA . CYS A 1 87 ? 12.942 -12.066 -18.479 1.00 91.00 87 CYS A CA 1
ATOM 707 C C . CYS A 1 87 ? 12.893 -12.813 -17.130 1.00 91.00 87 CYS A C 1
ATOM 709 O O . CYS A 1 87 ? 13.659 -12.498 -16.217 1.00 91.00 87 CYS A O 1
ATOM 711 N N . HIS A 1 88 ? 12.022 -13.821 -17.012 1.00 87.75 88 HIS A N 1
ATOM 712 C CA . HIS A 1 88 ? 11.737 -14.536 -15.755 1.00 87.75 88 HIS A CA 1
ATOM 713 C C . HIS A 1 88 ? 12.986 -15.062 -15.021 1.00 87.75 88 HIS A C 1
ATOM 715 O O . HIS A 1 88 ? 13.162 -14.786 -13.841 1.00 87.75 88 HIS A O 1
ATOM 721 N N . GLY A 1 89 ? 13.907 -15.741 -15.718 1.00 82.44 89 GLY A N 1
ATOM 722 C CA . GLY A 1 89 ? 15.080 -16.375 -15.087 1.00 82.44 89 GLY A CA 1
ATOM 723 C C . GLY A 1 89 ? 16.146 -15.421 -14.523 1.00 82.44 89 GLY A C 1
ATOM 724 O O . GLY A 1 89 ? 17.118 -15.883 -13.940 1.00 82.44 89 GLY A O 1
ATOM 725 N N . HIS A 1 90 ? 16.003 -14.105 -14.718 1.00 84.38 90 HIS A N 1
ATOM 726 C CA . HIS A 1 90 ? 16.949 -13.082 -14.242 1.00 84.38 90 HIS A CA 1
ATOM 727 C C . HIS A 1 90 ? 16.224 -11.890 -13.592 1.00 84.38 90 HIS A C 1
ATOM 729 O O . HIS A 1 90 ? 16.766 -10.781 -13.525 1.00 84.38 90 HIS A O 1
ATOM 735 N N . ARG A 1 91 ? 14.982 -12.099 -13.134 1.00 87.50 91 ARG A N 1
ATOM 736 C CA . ARG A 1 91 ? 14.092 -11.032 -12.666 1.00 87.50 91 ARG A CA 1
ATOM 737 C C . ARG A 1 91 ? 14.663 -10.243 -11.490 1.00 87.50 91 ARG A C 1
ATOM 739 O O . ARG A 1 91 ? 14.573 -9.019 -11.506 1.00 87.50 91 ARG A O 1
ATOM 746 N N . LEU A 1 92 ? 15.342 -10.903 -10.551 1.00 87.06 92 LEU A N 1
ATOM 747 C CA . LEU A 1 92 ? 15.962 -10.254 -9.389 1.00 87.06 92 LEU A CA 1
ATOM 748 C C . LEU A 1 92 ? 16.908 -9.099 -9.776 1.00 87.06 92 LEU A C 1
ATOM 750 O O . LEU A 1 92 ? 16.863 -8.018 -9.193 1.00 87.06 92 LEU A O 1
ATOM 754 N N . VAL A 1 93 ? 17.743 -9.300 -10.798 1.00 87.00 93 VAL A N 1
ATOM 755 C CA . VAL A 1 93 ? 18.708 -8.288 -11.267 1.00 87.00 93 VAL A CA 1
ATOM 756 C C . VAL A 1 93 ? 17.994 -7.063 -11.846 1.00 87.00 93 VAL A C 1
ATOM 758 O O . VAL A 1 93 ? 18.407 -5.921 -11.622 1.00 87.00 93 VAL A O 1
ATOM 761 N N . LEU A 1 94 ? 16.910 -7.299 -12.588 1.00 92.31 94 LEU A N 1
ATOM 762 C CA . LEU A 1 94 ? 16.069 -6.238 -13.135 1.00 92.31 94 LEU A CA 1
ATOM 763 C C . LEU A 1 94 ? 15.321 -5.499 -12.023 1.00 92.31 94 LEU A C 1
ATOM 765 O O . LEU A 1 94 ? 15.315 -4.269 -12.025 1.00 92.31 94 LEU A O 1
ATOM 769 N N . ALA A 1 95 ? 14.766 -6.235 -11.057 1.00 91.75 95 ALA A N 1
ATOM 770 C CA . ALA A 1 95 ? 14.002 -5.706 -9.933 1.00 91.75 95 ALA A CA 1
ATOM 771 C C . ALA A 1 95 ? 14.806 -4.680 -9.120 1.00 91.75 95 ALA A C 1
ATOM 773 O O . ALA A 1 95 ? 14.302 -3.601 -8.841 1.00 91.75 95 ALA A O 1
ATOM 774 N N . ILE A 1 96 ? 16.085 -4.937 -8.826 1.00 91.62 96 ILE A N 1
ATOM 775 C CA . ILE A 1 96 ? 16.914 -3.984 -8.063 1.00 91.62 96 ILE A CA 1
ATOM 776 C C . ILE A 1 96 ? 17.069 -2.646 -8.804 1.00 91.62 96 ILE A C 1
ATOM 778 O O . ILE A 1 96 ? 16.956 -1.575 -8.209 1.00 91.62 96 ILE A O 1
ATOM 782 N N . SER A 1 97 ? 17.344 -2.676 -10.113 1.00 94.88 97 SER A N 1
ATOM 783 C CA . SER A 1 97 ? 17.483 -1.434 -10.896 1.00 94.88 97 SER A CA 1
ATOM 784 C C . SER A 1 97 ? 16.141 -0.732 -11.083 1.00 94.88 97 SER A C 1
ATOM 786 O O . SER A 1 97 ? 16.080 0.494 -11.080 1.00 94.88 97 SER A O 1
ATOM 788 N N . PHE A 1 98 ? 15.073 -1.513 -11.216 1.00 96.25 98 PHE A N 1
ATOM 789 C CA . PHE A 1 98 ? 13.707 -1.030 -11.287 1.00 96.25 98 PHE A CA 1
ATOM 790 C C . PHE A 1 98 ? 13.288 -0.293 -10.023 1.00 96.25 98 PHE A C 1
ATOM 792 O O . PHE A 1 98 ? 12.866 0.852 -10.119 1.00 96.25 98 PHE A O 1
ATOM 799 N N . LEU A 1 99 ? 13.480 -0.882 -8.844 1.00 95.38 99 LEU A N 1
ATOM 800 C CA . LEU A 1 99 ? 13.107 -0.247 -7.580 1.00 95.38 99 LEU A CA 1
ATOM 801 C C . LEU A 1 99 ? 13.876 1.063 -7.361 1.00 95.38 99 LEU A C 1
ATOM 803 O O . LEU A 1 99 ? 13.283 2.045 -6.929 1.00 95.38 99 LEU A O 1
ATOM 807 N N . LYS A 1 100 ? 15.146 1.138 -7.782 1.00 95.94 100 LYS A N 1
ATOM 808 C CA . LYS A 1 100 ? 15.913 2.399 -7.794 1.00 95.94 100 LYS A CA 1
ATOM 809 C C . LYS A 1 100 ? 15.342 3.438 -8.761 1.00 95.94 100 LYS A C 1
ATOM 811 O O . LYS A 1 100 ? 15.323 4.624 -8.451 1.00 95.94 100 LYS A O 1
ATOM 816 N N . MET A 1 101 ? 14.862 3.014 -9.933 1.00 97.88 101 MET A N 1
ATOM 817 C CA . MET A 1 101 ? 14.157 3.904 -10.862 1.00 97.88 101 MET A CA 1
ATOM 818 C C . MET A 1 101 ? 12.840 4.407 -10.263 1.00 97.88 101 MET A C 1
ATOM 820 O O . MET A 1 101 ? 12.571 5.599 -10.352 1.00 97.88 101 MET A O 1
ATOM 824 N N . ILE A 1 102 ? 12.056 3.531 -9.627 1.00 98.25 102 ILE A N 1
ATOM 825 C CA . ILE A 1 102 ? 10.829 3.901 -8.909 1.00 98.25 102 ILE A CA 1
ATOM 826 C C . ILE A 1 102 ? 11.145 4.923 -7.818 1.00 98.25 102 ILE A C 1
ATOM 828 O O . ILE A 1 102 ? 10.538 5.990 -7.807 1.00 98.25 102 ILE A O 1
ATOM 832 N N . GLN A 1 103 ? 12.140 4.656 -6.973 1.00 97.19 103 GLN A N 1
ATOM 833 C CA . GLN A 1 103 ? 12.580 5.576 -5.928 1.00 97.19 103 GLN A CA 1
ATOM 834 C C . GLN A 1 103 ? 12.927 6.963 -6.492 1.00 97.19 103 GLN A C 1
ATOM 836 O O . GLN A 1 103 ? 12.371 7.957 -6.033 1.00 97.19 103 GLN A O 1
ATOM 841 N N . LEU A 1 104 ? 13.755 7.043 -7.543 1.00 97.31 104 LEU A N 1
ATOM 842 C CA . LEU A 1 104 ? 14.111 8.323 -8.173 1.00 97.31 104 LEU A CA 1
ATOM 843 C C . LEU A 1 104 ? 12.892 9.107 -8.672 1.00 97.31 104 LEU A C 1
ATOM 845 O O . LEU A 1 104 ? 12.877 10.335 -8.603 1.00 97.31 104 LEU A O 1
ATOM 849 N N . LEU A 1 105 ? 11.889 8.419 -9.221 1.00 98.19 105 LEU A N 1
ATOM 850 C CA . LEU A 1 105 ? 10.663 9.063 -9.686 1.00 98.19 105 LEU A CA 1
ATOM 851 C C . LEU A 1 105 ? 9.836 9.593 -8.514 1.00 98.19 105 LEU A C 1
ATOM 853 O O . LEU A 1 105 ? 9.338 10.719 -8.585 1.00 98.19 105 LEU A O 1
ATOM 857 N N . LEU A 1 106 ? 9.727 8.812 -7.439 1.00 97.44 106 LEU A N 1
ATOM 858 C CA . LEU A 1 106 ? 8.989 9.181 -6.236 1.00 97.44 106 LEU A CA 1
ATOM 859 C C . LEU A 1 106 ? 9.611 10.389 -5.517 1.00 97.44 106 LEU A C 1
ATOM 861 O O . LEU A 1 106 ? 8.878 11.293 -5.112 1.00 97.44 106 LEU A O 1
ATOM 865 N N . GLU A 1 107 ? 10.945 10.454 -5.455 1.00 95.88 107 GLU A N 1
ATOM 866 C CA . GLU A 1 107 ? 11.726 11.547 -4.850 1.00 95.88 107 GLU A CA 1
ATOM 867 C C . GLU A 1 107 ? 11.550 12.899 -5.567 1.00 95.88 107 GLU A C 1
ATOM 869 O O . GLU A 1 107 ? 11.813 13.954 -4.989 1.00 95.88 107 GLU A O 1
ATOM 874 N N . THR A 1 108 ? 11.083 12.911 -6.823 1.00 93.19 108 THR A N 1
ATOM 875 C CA . THR A 1 108 ? 10.902 14.171 -7.567 1.00 93.19 108 THR A CA 1
ATOM 876 C C . THR A 1 108 ? 9.768 15.049 -7.051 1.00 93.19 108 THR A C 1
ATOM 878 O O . THR A 1 108 ? 9.722 16.230 -7.399 1.00 93.19 108 THR A O 1
ATOM 881 N N . ASN A 1 109 ? 8.827 14.484 -6.285 1.00 87.38 109 ASN A N 1
ATOM 882 C CA . ASN A 1 109 ? 7.588 15.144 -5.857 1.00 87.38 109 ASN A CA 1
ATOM 883 C C . ASN A 1 109 ? 6.750 15.736 -7.008 1.00 87.38 109 ASN A C 1
ATOM 885 O O . ASN A 1 109 ? 5.903 16.605 -6.800 1.00 87.38 109 ASN A O 1
ATOM 889 N N . ARG A 1 110 ? 6.974 15.265 -8.241 1.00 94.44 110 ARG A N 1
ATOM 890 C CA . ARG A 1 110 ? 6.143 15.585 -9.398 1.00 94.44 110 ARG A CA 1
ATOM 891 C C . ARG A 1 110 ? 5.001 14.581 -9.492 1.00 94.44 110 ARG A C 1
ATOM 893 O O . ARG A 1 110 ? 5.247 13.387 -9.640 1.00 94.44 110 ARG A O 1
ATOM 900 N N . MET A 1 111 ? 3.767 15.076 -9.462 1.00 95.00 111 MET A N 1
ATOM 901 C CA . MET A 1 111 ? 2.545 14.264 -9.504 1.00 95.00 111 MET A CA 1
ATOM 902 C C . MET A 1 111 ? 2.536 13.239 -10.644 1.00 95.00 111 MET A C 1
ATOM 904 O O . MET A 1 111 ? 2.263 12.064 -10.422 1.00 95.00 111 MET A O 1
ATOM 908 N N . ASP A 1 112 ? 2.838 13.672 -11.867 1.00 95.69 112 ASP A N 1
ATOM 909 C CA . ASP A 1 112 ? 2.828 12.825 -13.059 1.00 95.69 112 ASP A CA 1
ATOM 910 C C . ASP A 1 112 ? 3.832 11.669 -12.953 1.00 95.69 112 ASP A C 1
ATOM 912 O O . ASP A 1 112 ? 3.508 10.526 -13.287 1.00 95.69 112 ASP A O 1
ATOM 916 N N . LEU A 1 113 ? 5.027 11.950 -12.428 1.00 97.75 113 LEU A N 1
ATOM 917 C CA . LEU A 1 113 ? 6.078 10.954 -12.229 1.00 97.75 113 LEU A CA 1
ATOM 918 C C . LEU A 1 113 ? 5.780 10.022 -11.052 1.00 97.75 113 LEU A C 1
ATOM 920 O O . LEU A 1 113 ? 5.994 8.818 -11.173 1.00 97.75 113 LEU A O 1
ATOM 924 N N . GLN A 1 114 ? 5.234 10.544 -9.952 1.00 97.56 114 GLN A N 1
ATOM 925 C CA . GLN A 1 114 ? 4.817 9.752 -8.793 1.00 97.56 114 GLN A CA 1
ATOM 926 C C . GLN A 1 114 ? 3.696 8.770 -9.150 1.00 97.56 114 GLN A C 1
ATOM 928 O O . GLN A 1 114 ? 3.772 7.587 -8.817 1.00 97.56 114 GLN A O 1
ATOM 933 N N . ILE A 1 115 ? 2.687 9.225 -9.899 1.00 97.69 115 ILE A N 1
ATOM 934 C CA . ILE A 1 115 ? 1.604 8.362 -10.387 1.00 97.69 115 ILE A CA 1
ATOM 935 C C . ILE A 1 115 ? 2.147 7.318 -11.374 1.00 97.69 115 ILE A C 1
ATOM 937 O O . ILE A 1 115 ? 1.743 6.157 -11.317 1.00 97.69 115 ILE A O 1
ATOM 941 N N . MET A 1 116 ? 3.068 7.694 -12.270 1.00 98.12 116 MET A N 1
ATOM 942 C CA . MET A 1 116 ? 3.706 6.746 -13.193 1.00 98.12 116 MET A CA 1
ATOM 943 C C . MET A 1 116 ? 4.491 5.665 -12.440 1.00 98.12 116 MET A C 1
ATOM 945 O O . MET A 1 116 ? 4.355 4.484 -12.759 1.00 98.12 116 MET A O 1
ATOM 949 N N . ALA A 1 117 ? 5.272 6.064 -11.435 1.00 98.31 117 ALA A N 1
ATOM 950 C CA . ALA A 1 117 ? 6.057 5.165 -10.601 1.00 98.31 117 ALA A CA 1
ATOM 951 C C . ALA A 1 117 ? 5.162 4.205 -9.810 1.00 98.31 117 ALA A C 1
ATOM 953 O O . ALA A 1 117 ? 5.388 2.999 -9.843 1.00 98.31 117 ALA A O 1
ATOM 954 N N . SER A 1 118 ? 4.105 4.720 -9.175 1.00 98.31 118 SER A N 1
ATOM 955 C CA . SER A 1 118 ? 3.126 3.896 -8.462 1.00 98.31 118 SER A CA 1
ATOM 956 C C . SER A 1 118 ? 2.482 2.857 -9.382 1.00 98.31 118 SER A C 1
ATOM 958 O O . SER A 1 118 ? 2.542 1.667 -9.090 1.00 98.31 118 SER A O 1
ATOM 960 N N . LYS A 1 119 ? 1.958 3.262 -10.548 1.00 98.00 119 LYS A N 1
ATOM 961 C CA . LYS A 1 119 ? 1.322 2.334 -11.503 1.00 98.00 119 LYS A CA 1
ATOM 962 C C . LYS A 1 119 ? 2.266 1.221 -11.954 1.00 98.00 119 LYS A C 1
ATOM 964 O O . LYS A 1 119 ? 1.890 0.052 -11.960 1.00 98.00 119 LYS A O 1
ATOM 969 N N . SER A 1 120 ? 3.491 1.586 -12.319 1.00 98.06 120 SER A N 1
ATOM 970 C CA . SER A 1 120 ? 4.528 0.638 -12.732 1.00 98.06 120 SER A CA 1
ATOM 971 C C . SER A 1 120 ? 4.896 -0.322 -11.587 1.00 98.06 120 SER A C 1
ATOM 973 O O . SER A 1 120 ? 4.938 -1.539 -11.782 1.00 98.06 120 SER A O 1
ATOM 975 N N . PHE A 1 121 ? 5.047 0.187 -10.361 1.00 97.50 121 PHE A N 1
ATOM 976 C CA . PHE A 1 121 ? 5.311 -0.633 -9.179 1.00 97.50 121 PHE A CA 1
ATOM 977 C C . PHE A 1 121 ? 4.146 -1.567 -8.812 1.00 97.50 121 PHE A C 1
ATOM 979 O O . PHE A 1 121 ? 4.376 -2.720 -8.451 1.00 97.50 121 PHE A O 1
ATOM 986 N N . VAL A 1 122 ? 2.894 -1.123 -8.947 1.00 95.81 122 VAL A N 1
ATOM 987 C CA . VAL A 1 122 ? 1.707 -1.958 -8.712 1.00 95.81 122 VAL A CA 1
ATOM 988 C C . VAL A 1 122 ? 1.683 -3.144 -9.672 1.00 95.81 122 VAL A C 1
ATOM 990 O O . VAL A 1 122 ? 1.457 -4.268 -9.227 1.00 95.81 122 VAL A O 1
ATOM 993 N N . GLU A 1 123 ? 1.975 -2.942 -10.957 1.00 95.81 123 GLU A N 1
ATOM 994 C CA . GLU A 1 123 ? 2.076 -4.051 -11.913 1.00 95.81 123 GLU A CA 1
ATOM 995 C C . GLU A 1 123 ? 3.235 -4.995 -11.575 1.00 95.81 123 GLU A C 1
ATOM 997 O O . GLU A 1 123 ? 3.057 -6.212 -11.577 1.00 95.81 123 GLU A O 1
ATOM 1002 N N . PHE A 1 124 ? 4.395 -4.457 -11.186 1.00 93.88 124 PHE A N 1
ATOM 1003 C CA . PHE A 1 124 ? 5.512 -5.260 -10.684 1.00 93.88 124 PHE A CA 1
ATOM 1004 C C . PHE A 1 124 ? 5.130 -6.091 -9.448 1.00 93.88 124 PHE A C 1
ATOM 1006 O O . PHE A 1 124 ? 5.518 -7.256 -9.332 1.00 93.88 124 PHE A O 1
ATOM 1013 N N . SER A 1 125 ? 4.348 -5.515 -8.530 1.00 91.25 125 SER A N 1
ATOM 1014 C CA . SER A 1 125 ? 3.964 -6.162 -7.275 1.00 91.25 125 SER A CA 1
ATOM 1015 C C . SER A 1 125 ? 3.129 -7.431 -7.479 1.00 91.25 125 SER A C 1
ATOM 1017 O O . SER A 1 125 ? 3.195 -8.333 -6.652 1.00 91.25 125 SER A O 1
ATOM 1019 N N . LYS A 1 126 ? 2.374 -7.514 -8.583 1.00 91.38 126 LYS A N 1
ATOM 1020 C CA . LYS A 1 126 ? 1.492 -8.643 -8.934 1.00 91.38 126 LYS A CA 1
ATOM 1021 C C . LYS A 1 126 ? 2.237 -9.851 -9.504 1.00 91.38 126 LYS A C 1
ATOM 1023 O O . LYS A 1 126 ? 1.625 -10.879 -9.757 1.00 91.38 126 LYS A O 1
ATOM 1028 N N . ILE A 1 127 ? 3.529 -9.709 -9.783 1.00 89.06 127 ILE A N 1
ATOM 1029 C CA . ILE A 1 127 ? 4.337 -10.778 -10.361 1.00 89.06 127 ILE A CA 1
ATOM 1030 C C . ILE A 1 127 ? 4.819 -11.692 -9.236 1.00 89.06 127 ILE A C 1
ATOM 1032 O O . ILE A 1 127 ? 5.585 -11.239 -8.387 1.00 89.06 127 ILE A O 1
ATOM 1036 N N . ASP A 1 128 ? 4.457 -12.969 -9.261 1.00 79.81 128 ASP A N 1
ATOM 1037 C CA . ASP A 1 128 ? 5.008 -13.958 -8.328 1.00 79.81 128 ASP A CA 1
ATOM 1038 C C . ASP A 1 128 ? 6.500 -14.202 -8.642 1.00 79.81 128 ASP A C 1
ATOM 1040 O O . ASP A 1 128 ? 6.886 -14.398 -9.806 1.00 79.81 128 ASP A O 1
ATOM 1044 N N . ASP A 1 129 ? 7.362 -14.105 -7.626 1.00 71.94 129 ASP A N 1
ATOM 1045 C CA . ASP A 1 129 ? 8.812 -14.293 -7.758 1.00 71.94 129 ASP A CA 1
ATOM 1046 C C . ASP A 1 129 ? 9.373 -14.986 -6.510 1.00 71.94 129 ASP A C 1
ATOM 1048 O O . ASP A 1 129 ? 9.217 -14.473 -5.406 1.00 71.94 129 ASP A O 1
ATOM 1052 N N . ASP A 1 130 ? 10.068 -16.112 -6.694 1.00 60.97 130 ASP A N 1
ATOM 1053 C CA . ASP A 1 130 ? 10.554 -16.999 -5.619 1.00 60.97 130 ASP A CA 1
ATOM 1054 C C . ASP A 1 130 ? 11.785 -16.439 -4.858 1.00 60.97 130 ASP A C 1
ATOM 1056 O O . ASP A 1 130 ? 12.539 -17.183 -4.233 1.00 60.97 130 ASP A O 1
ATOM 1060 N N . SER A 1 131 ? 12.108 -15.146 -4.993 1.00 57.56 131 SER A N 1
ATOM 1061 C CA . SER A 1 131 ? 13.408 -14.583 -4.582 1.00 57.56 131 SER A CA 1
ATOM 1062 C C . SER A 1 131 ? 13.290 -13.230 -3.863 1.00 57.56 131 SER A C 1
ATOM 1064 O O . SER A 1 131 ? 13.394 -12.177 -4.500 1.00 57.56 131 SER A O 1
ATOM 1066 N N . PRO A 1 132 ? 13.167 -13.220 -2.524 1.00 61.47 132 PRO A N 1
ATOM 1067 C CA . PRO A 1 132 ? 12.870 -12.021 -1.734 1.00 61.47 132 PRO A CA 1
ATOM 1068 C C . PRO A 1 132 ? 14.091 -11.121 -1.422 1.00 61.47 132 PRO A C 1
ATOM 1070 O O . PRO A 1 132 ? 14.190 -10.504 -0.366 1.00 61.47 132 PRO A O 1
ATOM 1073 N N . ASN A 1 133 ? 15.049 -10.971 -2.339 1.00 72.88 133 ASN A N 1
ATOM 1074 C CA . ASN A 1 133 ? 16.302 -10.236 -2.074 1.00 72.88 133 ASN A CA 1
ATOM 1075 C C . ASN A 1 133 ? 16.224 -8.704 -2.281 1.00 72.88 133 ASN A C 1
ATOM 1077 O O . ASN A 1 133 ? 17.259 -8.065 -2.462 1.00 72.88 133 ASN A O 1
ATOM 1081 N N . TYR A 1 134 ? 15.028 -8.105 -2.263 1.00 81.81 134 TYR A N 1
ATOM 1082 C CA . TYR A 1 134 ? 14.822 -6.661 -2.483 1.00 81.81 134 TYR A CA 1
ATOM 1083 C C . TYR A 1 134 ? 13.971 -5.964 -1.401 1.00 81.81 134 TYR A C 1
ATOM 1085 O O . TYR A 1 134 ? 13.407 -4.891 -1.620 1.00 81.81 134 TYR A O 1
ATOM 1093 N N . HIS A 1 135 ? 13.863 -6.558 -0.206 1.00 79.38 135 HIS A N 1
ATOM 1094 C CA . HIS A 1 135 ? 13.105 -5.975 0.911 1.00 79.38 135 HIS A CA 1
ATOM 1095 C C . HIS A 1 135 ? 13.586 -4.581 1.319 1.00 79.38 135 HIS A C 1
ATOM 1097 O O . HIS A 1 135 ? 12.767 -3.729 1.663 1.00 79.38 135 HIS A O 1
ATOM 1103 N N . LYS A 1 136 ? 14.904 -4.345 1.278 1.00 82.88 136 LYS A N 1
ATOM 1104 C CA . LYS A 1 136 ? 15.491 -3.050 1.628 1.00 82.88 136 LYS A CA 1
ATOM 1105 C C . LYS A 1 136 ? 14.967 -1.958 0.698 1.00 82.88 136 LYS A C 1
ATOM 1107 O O . LYS A 1 136 ? 14.463 -0.948 1.173 1.00 82.88 136 LYS A O 1
ATOM 1112 N N . GLU A 1 137 ? 15.031 -2.195 -0.606 1.00 86.94 137 GLU A N 1
ATOM 1113 C CA . GLU A 1 137 ? 14.538 -1.278 -1.627 1.00 86.94 137 GLU A CA 1
ATOM 1114 C C . GLU A 1 137 ? 13.019 -1.067 -1.509 1.00 86.94 137 GLU A C 1
ATOM 1116 O O . GLU A 1 137 ? 12.543 0.058 -1.642 1.00 86.94 137 GLU A O 1
ATOM 1121 N N . CYS A 1 138 ? 12.247 -2.116 -1.194 1.00 87.50 138 CYS A N 1
ATOM 1122 C CA . CYS A 1 138 ? 10.814 -1.980 -0.913 1.00 87.50 138 CYS A CA 1
ATOM 1123 C C . CYS A 1 138 ? 10.525 -1.122 0.334 1.00 87.50 138 CYS A C 1
ATOM 1125 O O . CYS A 1 138 ? 9.538 -0.390 0.350 1.00 87.50 138 CYS A O 1
ATOM 1127 N N . ASN A 1 139 ? 11.367 -1.187 1.369 1.00 83.19 139 ASN A N 1
ATOM 1128 C CA . ASN A 1 139 ? 11.219 -0.345 2.557 1.00 83.19 139 ASN A CA 1
ATOM 1129 C C . ASN A 1 139 ? 11.564 1.127 2.260 1.00 83.19 139 ASN A C 1
ATOM 1131 O O . ASN A 1 139 ? 10.872 2.024 2.725 1.00 83.19 139 ASN A O 1
ATOM 1135 N N . GLU A 1 140 ? 12.581 1.385 1.431 1.00 85.75 140 GLU A N 1
ATOM 1136 C CA . GLU A 1 140 ? 12.970 2.746 1.016 1.00 85.75 140 GLU A CA 1
ATOM 1137 C C . GLU A 1 140 ? 11.858 3.457 0.211 1.00 85.75 140 GLU A C 1
ATOM 1139 O O . GLU A 1 140 ? 11.634 4.660 0.369 1.00 85.75 140 GLU A O 1
ATOM 1144 N N . ILE A 1 141 ? 11.107 2.727 -0.623 1.00 92.94 141 ILE A N 1
ATOM 1145 C CA . ILE A 1 141 ? 9.970 3.299 -1.372 1.00 92.94 141 ILE A CA 1
ATOM 1146 C C . ILE A 1 141 ? 8.679 3.405 -0.543 1.00 92.94 141 ILE A C 1
ATOM 1148 O O . ILE A 1 141 ? 7.826 4.229 -0.876 1.00 92.94 141 ILE A O 1
ATOM 1152 N N . LEU A 1 142 ? 8.525 2.624 0.536 1.00 92.81 142 LEU A N 1
ATOM 1153 C CA . LEU A 1 142 ? 7.334 2.660 1.397 1.00 92.81 142 LEU A CA 1
ATOM 1154 C C . LEU A 1 142 ? 7.106 4.055 1.991 1.00 92.81 142 LEU A C 1
ATOM 1156 O O . LEU A 1 142 ? 5.983 4.553 1.968 1.00 92.81 142 LEU A O 1
ATOM 1160 N N . ASP A 1 143 ? 8.177 4.712 2.445 1.00 91.19 143 ASP A N 1
ATOM 1161 C CA . ASP A 1 143 ? 8.120 6.076 2.988 1.00 91.19 143 ASP A CA 1
ATOM 1162 C C . ASP A 1 143 ? 7.538 7.081 1.985 1.00 91.19 143 ASP A C 1
ATOM 1164 O O . ASP A 1 143 ? 6.745 7.958 2.336 1.00 91.19 143 ASP A O 1
ATOM 1168 N N . HIS A 1 144 ? 7.877 6.921 0.708 1.00 95.94 144 HIS A N 1
ATOM 1169 C CA . HIS A 1 144 ? 7.390 7.792 -0.351 1.00 95.94 144 HIS A CA 1
ATOM 1170 C C . HIS A 1 144 ? 5.910 7.551 -0.660 1.00 95.94 144 HIS A C 1
ATOM 1172 O O . HIS A 1 144 ? 5.157 8.507 -0.845 1.00 95.94 144 HIS A O 1
ATOM 1178 N N . PHE A 1 145 ? 5.469 6.291 -0.681 1.00 97.62 145 PHE A N 1
ATOM 1179 C CA . PHE A 1 145 ? 4.054 5.973 -0.870 1.00 97.62 145 PHE A CA 1
ATOM 1180 C C . PHE A 1 145 ? 3.190 6.436 0.307 1.00 97.62 145 PHE A C 1
ATOM 1182 O O . PHE A 1 145 ? 2.106 6.976 0.081 1.00 97.62 145 PHE A O 1
ATOM 1189 N N . ALA A 1 146 ? 3.689 6.317 1.540 1.00 95.62 146 ALA A N 1
ATOM 1190 C CA . ALA A 1 146 ? 3.040 6.875 2.724 1.00 95.62 146 ALA A CA 1
ATOM 1191 C C . ALA A 1 146 ? 2.895 8.405 2.623 1.00 95.62 146 ALA A C 1
ATOM 1193 O O . ALA A 1 146 ? 1.812 8.942 2.851 1.00 95.62 146 ALA A O 1
ATOM 1194 N N . ALA A 1 147 ? 3.946 9.112 2.190 1.00 95.81 147 ALA A N 1
ATOM 1195 C CA . ALA A 1 147 ? 3.885 10.556 1.963 1.00 95.81 147 ALA A CA 1
ATOM 1196 C C . ALA A 1 147 ? 2.877 10.942 0.862 1.00 95.81 147 ALA A C 1
ATOM 1198 O O . ALA A 1 147 ? 2.121 11.900 1.024 1.00 95.81 147 ALA A O 1
ATOM 1199 N N . MET A 1 148 ? 2.812 10.177 -0.234 1.00 97.50 148 MET A N 1
ATOM 1200 C CA . MET A 1 148 ? 1.808 10.368 -1.289 1.00 97.50 148 MET A CA 1
ATOM 1201 C C . MET A 1 148 ? 0.377 10.170 -0.771 1.00 97.50 148 MET A C 1
ATOM 1203 O O . MET A 1 148 ? -0.509 10.957 -1.101 1.00 97.50 148 MET A O 1
ATOM 1207 N N . ALA A 1 149 ? 0.144 9.162 0.074 1.00 97.19 149 ALA A N 1
ATOM 1208 C CA . ALA A 1 149 ? -1.151 8.916 0.708 1.00 97.19 149 ALA A CA 1
ATOM 1209 C C . ALA A 1 149 ? -1.575 10.045 1.674 1.00 97.19 149 ALA A C 1
ATOM 1211 O O . ALA A 1 149 ? -2.764 10.209 1.935 1.00 97.19 149 ALA A O 1
ATOM 1212 N N . HIS A 1 150 ? -0.642 10.883 2.133 1.00 95.69 150 HIS A N 1
ATOM 1213 C CA . HIS A 1 150 ? -0.907 12.100 2.912 1.00 95.69 150 HIS A CA 1
ATOM 1214 C C . HIS A 1 150 ? -0.880 13.392 2.079 1.00 95.69 150 HIS A C 1
ATOM 1216 O O . HIS A 1 150 ? -0.834 14.488 2.638 1.00 95.69 150 HIS A O 1
ATOM 1222 N N . ALA A 1 151 ? -0.895 13.307 0.746 1.00 94.44 151 ALA A N 1
ATOM 1223 C CA . ALA A 1 151 ? -0.786 14.491 -0.096 1.00 94.44 151 ALA A CA 1
ATOM 1224 C C . ALA A 1 151 ? -1.882 15.531 0.204 1.00 94.44 151 ALA A C 1
ATOM 1226 O O . ALA A 1 151 ? -3.054 15.193 0.378 1.00 94.44 151 ALA A O 1
ATOM 1227 N N . SER A 1 152 ? -1.506 16.810 0.200 1.00 91.44 152 SER A N 1
ATOM 1228 C CA . SER A 1 152 ? -2.378 17.935 0.578 1.00 91.44 152 SER A CA 1
ATOM 1229 C C . SER A 1 152 ? -2.400 19.013 -0.508 1.00 91.44 152 SER A C 1
ATOM 1231 O O . SER A 1 152 ? -2.135 20.186 -0.254 1.00 91.44 152 SER A O 1
ATOM 1233 N N . PHE A 1 153 ? -2.684 18.609 -1.751 1.00 89.25 153 PHE A N 1
ATOM 1234 C CA . PHE A 1 153 ? -2.831 19.535 -2.878 1.00 89.25 153 PHE A CA 1
ATOM 1235 C C . PHE A 1 153 ? -4.138 20.340 -2.784 1.00 89.25 153 PHE A C 1
ATOM 1237 O O . PHE A 1 153 ? -5.178 19.823 -2.358 1.00 89.25 153 PHE A O 1
ATOM 1244 N N . SER A 1 154 ? -4.092 21.599 -3.237 1.00 90.25 154 SER A N 1
ATOM 1245 C CA . SER A 1 154 ? -5.256 22.495 -3.273 1.00 90.25 154 SER A CA 1
ATOM 1246 C C . SER A 1 154 ? -6.346 21.995 -4.220 1.00 90.25 154 SER A C 1
ATOM 1248 O O . SER A 1 154 ? -7.525 22.119 -3.907 1.00 90.25 154 SER A O 1
ATOM 1250 N N . ASN A 1 155 ? -5.961 21.407 -5.359 1.00 91.19 155 ASN A N 1
ATOM 1251 C CA . ASN A 1 155 ? -6.894 20.781 -6.290 1.00 91.19 155 ASN A CA 1
ATOM 1252 C C . ASN A 1 155 ? -7.316 19.392 -5.756 1.00 91.19 155 ASN A C 1
ATOM 1254 O O . ASN A 1 155 ? -6.460 18.509 -5.651 1.00 91.19 155 ASN A O 1
ATOM 1258 N N . PRO A 1 156 ? -8.610 19.158 -5.451 1.00 89.62 156 PRO A N 1
ATOM 1259 C CA . PRO A 1 156 ? -9.082 17.875 -4.931 1.00 89.62 156 PRO A CA 1
ATOM 1260 C C . PRO A 1 156 ? -8.847 16.689 -5.867 1.00 89.62 156 PRO A C 1
ATOM 1262 O O . PRO A 1 156 ? -8.546 15.600 -5.392 1.00 89.62 156 PRO A O 1
ATOM 1265 N N . GLN A 1 157 ? -8.940 16.881 -7.185 1.00 90.38 157 GLN A N 1
ATOM 1266 C CA . GLN A 1 157 ? -8.730 15.794 -8.148 1.00 90.38 157 GLN A CA 1
ATOM 1267 C C . GLN A 1 157 ? -7.270 15.340 -8.160 1.00 90.38 157 GLN A C 1
ATOM 1269 O O . GLN A 1 157 ? -6.982 14.148 -8.127 1.00 90.38 157 GLN A O 1
ATOM 1274 N N . GLU A 1 158 ? -6.349 16.301 -8.158 1.00 92.38 158 GLU A N 1
ATOM 1275 C CA . GLU A 1 158 ? -4.909 16.048 -8.087 1.00 92.38 158 GLU A CA 1
ATOM 1276 C C . GLU A 1 158 ? -4.524 15.410 -6.753 1.00 92.38 158 GLU A C 1
ATOM 1278 O O . GLU A 1 158 ? -3.794 14.419 -6.722 1.00 92.38 158 GLU A O 1
ATOM 1283 N N . ARG A 1 159 ? -5.073 15.938 -5.651 1.00 93.44 159 ARG A N 1
ATOM 1284 C CA . ARG A 1 159 ? -4.895 15.380 -4.311 1.00 93.44 159 ARG A CA 1
ATOM 1285 C C . ARG A 1 159 ? -5.330 13.923 -4.258 1.00 93.44 159 ARG A C 1
ATOM 1287 O O . ARG A 1 159 ? -4.545 13.074 -3.844 1.00 93.44 159 ARG A O 1
ATOM 1294 N N . ASN A 1 160 ? -6.545 13.634 -4.709 1.00 93.94 160 ASN A N 1
ATOM 1295 C CA . ASN A 1 160 ? -7.098 12.290 -4.667 1.00 93.94 160 ASN A CA 1
ATOM 1296 C C . ASN A 1 160 ? -6.317 11.327 -5.568 1.00 93.94 160 ASN A C 1
ATOM 1298 O O . ASN A 1 160 ? -6.004 10.220 -5.140 1.00 93.94 160 ASN A O 1
ATOM 1302 N N . ALA A 1 161 ? -5.911 11.767 -6.764 1.00 95.19 161 ALA A N 1
ATOM 1303 C CA . ALA A 1 161 ? -5.109 10.956 -7.676 1.00 95.19 161 ALA A CA 1
ATOM 1304 C C . ALA A 1 161 ? -3.755 10.547 -7.071 1.00 95.19 161 ALA A C 1
ATOM 1306 O O . ALA A 1 161 ? -3.351 9.389 -7.194 1.00 95.19 161 ALA A O 1
ATOM 1307 N N . VAL A 1 162 ? -3.060 11.469 -6.393 1.00 96.38 162 VAL A N 1
ATOM 1308 C CA . VAL A 1 162 ? -1.790 11.155 -5.716 1.00 96.38 162 VAL A CA 1
ATOM 1309 C C . VAL A 1 162 ? -2.016 10.262 -4.501 1.00 96.38 162 VAL A C 1
ATOM 1311 O O . VAL A 1 162 ? -1.263 9.307 -4.315 1.00 96.38 162 VAL A O 1
ATOM 1314 N N . ARG A 1 163 ? -3.065 10.518 -3.711 1.00 97.12 163 ARG A N 1
ATOM 1315 C CA . ARG A 1 163 ? -3.385 9.700 -2.535 1.00 97.12 163 ARG A CA 1
ATOM 1316 C C . ARG A 1 163 ? -3.719 8.260 -2.909 1.00 97.12 163 ARG A C 1
ATOM 1318 O O . ARG A 1 163 ? -3.119 7.351 -2.348 1.00 97.12 163 ARG A O 1
ATOM 1325 N N . VAL A 1 164 ? -4.581 8.047 -3.908 1.00 97.38 164 VAL A N 1
ATOM 1326 C CA . VAL A 1 164 ? -4.895 6.707 -4.439 1.00 97.38 164 VAL A CA 1
ATOM 1327 C C . VAL A 1 164 ? -3.634 6.017 -4.954 1.00 97.38 164 VAL A C 1
ATOM 1329 O O . VAL A 1 164 ? -3.388 4.863 -4.615 1.00 97.38 164 VAL A O 1
ATOM 1332 N N . ALA A 1 165 ? -2.779 6.724 -5.699 1.00 97.94 165 ALA A N 1
ATOM 1333 C CA . ALA A 1 165 ? -1.504 6.167 -6.143 1.00 97.94 165 ALA A CA 1
ATOM 1334 C C . ALA A 1 165 ? -0.582 5.790 -4.963 1.00 97.94 165 ALA A C 1
ATOM 1336 O O . ALA A 1 165 ? 0.105 4.771 -5.026 1.00 97.94 165 ALA A O 1
ATOM 1337 N N . GLY A 1 166 ? -0.569 6.575 -3.883 1.00 98.06 166 GLY A N 1
ATOM 1338 C CA . GLY A 1 166 ? 0.159 6.251 -2.654 1.00 98.06 166 GLY A CA 1
ATOM 1339 C C . GLY A 1 166 ? -0.380 4.985 -1.988 1.00 98.06 166 GLY A C 1
ATOM 1340 O O . GLY A 1 166 ? 0.377 4.051 -1.742 1.00 98.06 166 GLY A O 1
ATOM 1341 N N . ILE A 1 167 ? -1.697 4.911 -1.790 1.00 98.06 167 ILE A N 1
ATOM 1342 C CA . ILE A 1 167 ? -2.393 3.766 -1.182 1.00 98.06 167 ILE A CA 1
ATOM 1343 C C . ILE A 1 167 ? -2.149 2.472 -1.977 1.00 98.06 167 ILE A C 1
ATOM 1345 O O . ILE A 1 167 ? -1.781 1.445 -1.404 1.00 98.06 167 ILE A O 1
ATOM 1349 N N . GLN A 1 168 ? -2.266 2.520 -3.305 1.00 97.19 168 GLN A N 1
ATOM 1350 C CA . GLN A 1 168 ? -1.983 1.373 -4.175 1.00 97.19 168 GLN A CA 1
ATOM 1351 C C . GLN A 1 168 ? -0.505 0.962 -4.133 1.00 97.19 168 GLN A C 1
ATOM 1353 O O . GLN A 1 168 ? -0.184 -0.228 -4.164 1.00 97.19 168 GLN A O 1
ATOM 1358 N N . GLY A 1 169 ? 0.403 1.934 -4.014 1.00 96.56 169 GLY A N 1
ATOM 1359 C CA . GLY A 1 169 ? 1.825 1.684 -3.799 1.00 96.56 169 GLY A CA 1
ATOM 1360 C C . GLY A 1 169 ? 2.093 0.940 -2.489 1.00 96.56 169 GLY A C 1
ATOM 1361 O O . GLY A 1 169 ? 2.798 -0.069 -2.501 1.00 96.56 169 GLY A O 1
ATOM 1362 N N . ILE A 1 170 ? 1.466 1.366 -1.383 1.00 95.00 170 ILE A N 1
ATOM 1363 C CA . ILE A 1 170 ? 1.519 0.669 -0.085 1.00 95.00 170 ILE A CA 1
ATOM 1364 C C . ILE A 1 170 ? 1.027 -0.774 -0.238 1.00 95.00 170 ILE A C 1
ATOM 1366 O O . ILE A 1 170 ? 1.728 -1.701 0.171 1.00 95.00 170 ILE A O 1
ATOM 1370 N N . GLN A 1 171 ? -0.121 -0.991 -0.890 1.00 92.25 171 GLN A N 1
ATOM 1371 C CA . GLN A 1 171 ? -0.634 -2.343 -1.143 1.00 92.25 171 GLN A CA 1
ATOM 1372 C C . GLN A 1 171 ? 0.377 -3.201 -1.918 1.00 92.25 171 GLN A C 1
ATOM 1374 O O . GLN A 1 171 ? 0.598 -4.367 -1.587 1.00 92.25 171 GLN A O 1
ATOM 1379 N N . GLY A 1 172 ? 1.018 -2.630 -2.942 1.00 91.44 172 GLY A N 1
ATOM 1380 C CA . GLY A 1 172 ? 2.053 -3.312 -3.714 1.00 91.44 172 GLY A CA 1
ATOM 1381 C C . GLY A 1 172 ? 3.272 -3.700 -2.870 1.00 91.44 172 GLY A C 1
ATOM 1382 O O . GLY A 1 172 ? 3.813 -4.793 -3.047 1.00 91.44 172 GLY A O 1
ATOM 1383 N N . VAL A 1 173 ? 3.683 -2.845 -1.925 1.00 89.69 173 VAL A N 1
ATOM 1384 C CA . VAL A 1 173 ? 4.786 -3.135 -0.998 1.00 89.69 173 VAL A CA 1
ATOM 1385 C C . VAL A 1 173 ? 4.406 -4.290 -0.082 1.00 89.69 173 VAL A C 1
ATOM 1387 O O . VAL A 1 173 ? 5.171 -5.248 0.018 1.00 89.69 173 VAL A O 1
ATOM 1390 N N . VAL A 1 174 ? 3.214 -4.247 0.523 1.00 85.81 174 VAL A N 1
ATOM 1391 C CA . VAL A 1 174 ? 2.718 -5.333 1.380 1.00 85.81 174 VAL A CA 1
ATOM 1392 C C . VAL A 1 174 ? 2.696 -6.649 0.604 1.00 85.81 174 VAL A C 1
ATOM 1394 O O . VAL A 1 174 ? 3.303 -7.621 1.045 1.00 85.81 174 VAL A O 1
ATOM 1397 N N . ARG A 1 175 ? 2.121 -6.668 -0.605 1.00 86.06 175 ARG A N 1
ATOM 1398 C CA . ARG A 1 175 ? 2.091 -7.861 -1.468 1.00 86.06 175 ARG A CA 1
ATOM 1399 C C . ARG A 1 175 ? 3.484 -8.458 -1.698 1.00 86.06 175 ARG A C 1
ATOM 1401 O O . ARG A 1 175 ? 3.639 -9.673 -1.684 1.00 86.06 175 ARG A O 1
ATOM 1408 N N . LYS A 1 176 ? 4.507 -7.615 -1.876 1.00 82.38 176 LYS A N 1
ATOM 1409 C CA . LYS A 1 176 ? 5.897 -8.054 -2.083 1.00 82.38 176 LYS A CA 1
ATOM 1410 C C . LYS A 1 176 ? 6.651 -8.412 -0.804 1.00 82.38 176 LYS A C 1
ATOM 1412 O O . LYS A 1 176 ? 7.616 -9.166 -0.885 1.00 82.38 176 LYS A O 1
ATOM 1417 N N . MET A 1 177 ? 6.242 -7.898 0.353 1.00 75.62 177 MET A N 1
ATOM 1418 C CA . MET A 1 177 ? 6.862 -8.212 1.644 1.00 75.62 177 MET A CA 1
ATOM 1419 C C . MET A 1 177 ? 6.249 -9.447 2.325 1.00 75.62 177 MET A C 1
ATOM 1421 O O . MET A 1 177 ? 6.931 -10.092 3.114 1.00 75.62 177 MET A O 1
ATOM 1425 N N . VAL A 1 178 ? 4.997 -9.804 2.018 1.00 63.84 178 VAL A N 1
ATOM 1426 C CA . VAL A 1 178 ? 4.223 -10.844 2.732 1.00 63.84 178 VAL A CA 1
ATOM 1427 C C . VAL A 1 178 ? 4.419 -12.267 2.174 1.00 63.84 178 VAL A C 1
ATOM 1429 O O . VAL A 1 178 ? 3.930 -13.226 2.766 1.00 63.84 178 VAL A O 1
ATOM 1432 N N . SER A 1 179 ? 5.183 -12.443 1.088 1.00 54.47 179 SER A N 1
ATOM 1433 C CA . SER A 1 179 ? 5.255 -13.725 0.364 1.00 54.47 179 SER A CA 1
ATOM 1434 C C . SER A 1 179 ? 5.809 -14.913 1.165 1.00 54.47 179 SER A C 1
ATOM 1436 O O . SER A 1 179 ? 5.377 -16.025 0.900 1.00 54.47 179 SER A O 1
ATOM 1438 N N . ASP A 1 180 ? 6.692 -14.738 2.156 1.00 46.19 180 ASP A N 1
ATOM 1439 C CA . ASP A 1 180 ? 7.328 -15.889 2.823 1.00 46.19 180 ASP A CA 1
ATOM 1440 C C . ASP A 1 180 ? 7.599 -15.648 4.311 1.00 46.19 180 ASP A C 1
ATOM 1442 O O . ASP A 1 180 ? 8.667 -15.172 4.671 1.00 46.19 180 ASP A O 1
ATOM 1446 N N . GLN A 1 181 ? 6.635 -15.985 5.181 1.00 44.41 181 GLN A N 1
ATOM 1447 C CA . GLN A 1 181 ? 6.783 -16.253 6.635 1.00 44.41 181 GLN A CA 1
ATOM 1448 C C . GLN A 1 181 ? 7.573 -15.246 7.510 1.00 44.41 181 GLN A C 1
ATOM 1450 O O . GLN A 1 181 ? 7.734 -15.464 8.708 1.00 44.41 181 GLN A O 1
ATOM 1455 N N . LEU A 1 182 ? 7.984 -14.104 6.970 1.00 46.75 182 LEU A N 1
ATOM 1456 C CA . LEU A 1 182 ? 8.810 -13.088 7.605 1.00 46.75 182 LEU A CA 1
ATOM 1457 C C . LEU A 1 182 ? 8.031 -11.770 7.703 1.00 46.75 182 LEU A C 1
ATOM 1459 O O . LEU A 1 182 ? 8.520 -10.701 7.364 1.00 46.75 182 LEU A O 1
ATOM 1463 N N . ILE A 1 183 ? 6.861 -11.835 8.340 1.00 47.84 183 ILE A N 1
ATOM 1464 C CA . ILE A 1 183 ? 6.439 -10.742 9.237 1.00 47.84 183 ILE A CA 1
ATOM 1465 C C . ILE A 1 183 ? 7.167 -10.924 10.593 1.00 47.84 183 ILE A C 1
ATOM 1467 O O . ILE A 1 183 ? 6.635 -10.649 11.660 1.00 47.84 183 ILE A O 1
ATOM 1471 N N . LEU A 1 184 ? 8.392 -11.468 10.580 1.00 44.03 184 LEU A N 1
ATOM 1472 C CA . LEU A 1 184 ? 9.140 -11.799 11.793 1.00 44.03 184 LEU A CA 1
ATOM 1473 C C . LEU A 1 184 ? 10.026 -10.659 12.291 1.00 44.03 184 LEU A C 1
ATOM 1475 O O . LEU A 1 184 ? 10.359 -10.672 13.465 1.00 44.03 184 LEU A O 1
ATOM 1479 N N . GLU A 1 185 ? 10.331 -9.642 11.486 1.00 44.28 185 GLU A N 1
ATOM 1480 C CA . GLU A 1 185 ? 11.021 -8.435 11.970 1.00 44.28 185 GLU A CA 1
ATOM 1481 C C . GLU A 1 185 ? 10.593 -7.198 11.176 1.00 44.28 185 GLU A C 1
ATOM 1483 O O . GLU A 1 185 ? 11.403 -6.364 10.771 1.00 44.28 185 GLU A O 1
ATOM 1488 N N . VAL A 1 186 ? 9.290 -7.045 10.933 1.00 50.38 186 VAL A N 1
ATOM 1489 C CA . VAL A 1 186 ? 8.796 -5.704 10.635 1.00 50.38 186 VAL A CA 1
ATOM 1490 C C . VAL A 1 186 ? 8.923 -4.924 11.942 1.00 50.38 186 VAL A C 1
ATOM 1492 O O . VAL A 1 186 ? 8.126 -5.123 12.856 1.00 50.38 186 VAL A O 1
ATOM 1495 N N . HIS A 1 187 ? 9.971 -4.101 12.065 1.00 56.41 187 HIS A N 1
ATOM 1496 C CA . HIS A 1 187 ? 10.079 -3.115 13.141 1.00 56.41 187 HIS A CA 1
ATOM 1497 C C . HIS A 1 187 ? 8.719 -2.412 13.253 1.00 56.41 187 HIS A C 1
ATOM 1499 O O . HIS A 1 187 ? 8.164 -2.035 12.219 1.00 56.41 187 HIS A O 1
ATOM 1505 N N . GLU A 1 188 ? 8.166 -2.281 14.466 1.00 55.97 188 GLU A N 1
ATOM 1506 C CA . GLU A 1 188 ? 6.834 -1.690 14.711 1.00 55.97 188 GLU A CA 1
ATOM 1507 C C . GLU A 1 188 ? 6.622 -0.399 13.889 1.00 55.97 188 GLU A C 1
ATOM 1509 O O . GLU A 1 188 ? 5.547 -0.185 13.332 1.00 55.97 188 GLU A O 1
ATOM 1514 N N . SER A 1 189 ? 7.702 0.362 13.653 1.00 63.25 189 SER A N 1
ATOM 1515 C CA . SER A 1 189 ? 7.738 1.553 12.799 1.00 63.25 189 SER A CA 1
ATOM 1516 C C . SER A 1 189 ? 7.197 1.395 11.374 1.00 63.25 189 SER A C 1
ATOM 1518 O O . SER A 1 189 ? 6.755 2.383 10.798 1.00 63.25 189 SER A O 1
ATOM 1520 N N . ASN A 1 190 ? 7.296 0.226 10.730 1.00 75.06 190 ASN A N 1
ATOM 1521 C CA . ASN A 1 190 ? 6.834 0.095 9.341 1.00 75.06 190 ASN A CA 1
ATOM 1522 C C . ASN A 1 190 ? 5.336 -0.197 9.272 1.00 75.06 190 ASN A C 1
ATOM 1524 O O . ASN A 1 190 ? 4.711 0.140 8.269 1.00 75.06 190 ASN A O 1
ATOM 1528 N N . MET A 1 191 ? 4.754 -0.791 10.318 1.00 83.06 191 MET A N 1
ATOM 1529 C CA . MET A 1 191 ? 3.304 -0.984 10.374 1.00 83.06 191 MET A CA 1
ATOM 1530 C C . MET A 1 191 ? 2.592 0.357 10.472 1.00 83.06 191 MET A C 1
ATOM 1532 O O . MET A 1 191 ? 1.595 0.550 9.784 1.00 83.06 191 MET A O 1
ATOM 1536 N N . ASP A 1 192 ? 3.169 1.324 11.182 1.00 86.69 192 ASP A N 1
ATOM 1537 C CA . ASP A 1 192 ? 2.663 2.696 11.196 1.00 86.69 192 ASP A CA 1
ATOM 1538 C C . ASP A 1 192 ? 2.700 3.336 9.799 1.00 86.69 192 ASP A C 1
ATOM 1540 O O . ASP A 1 192 ? 1.726 3.946 9.362 1.00 86.69 192 ASP A O 1
ATOM 1544 N N . LYS A 1 193 ? 3.779 3.125 9.034 1.00 88.00 193 LYS A N 1
ATOM 1545 C CA . LYS A 1 193 ? 3.896 3.613 7.645 1.00 88.00 193 LYS A CA 1
ATOM 1546 C C . LYS A 1 193 ? 2.880 2.982 6.685 1.00 88.00 193 LYS A C 1
ATOM 1548 O O . LYS A 1 193 ? 2.669 3.512 5.598 1.00 88.00 193 LYS A O 1
ATOM 1553 N N . ILE A 1 194 ? 2.273 1.859 7.064 1.00 91.19 194 ILE A N 1
ATOM 1554 C CA . ILE A 1 194 ? 1.249 1.161 6.282 1.00 91.19 194 ILE A CA 1
ATOM 1555 C C . ILE A 1 194 ? -0.147 1.553 6.768 1.00 91.19 194 ILE A C 1
ATOM 1557 O O . ILE A 1 194 ? -0.978 1.973 5.972 1.00 91.19 194 ILE A O 1
ATOM 1561 N N . VAL A 1 195 ? -0.414 1.416 8.067 1.00 92.06 195 VAL A N 1
ATOM 1562 C CA . VAL A 1 195 ? -1.747 1.558 8.659 1.00 92.06 195 VAL A CA 1
ATOM 1563 C C . VAL A 1 195 ? -2.152 3.025 8.769 1.00 92.06 195 VAL A C 1
ATOM 1565 O O . VAL A 1 195 ? -3.269 3.363 8.385 1.00 92.06 195 VAL A O 1
ATOM 1568 N N . LEU A 1 196 ? -1.265 3.915 9.233 1.00 93.12 196 LEU A N 1
ATOM 1569 C CA . LEU A 1 196 ? -1.631 5.315 9.487 1.00 93.12 196 LEU A CA 1
ATOM 1570 C C . LEU A 1 196 ? -2.085 6.056 8.220 1.00 93.12 196 LEU A C 1
ATOM 1572 O O . LEU A 1 196 ? -3.115 6.729 8.291 1.00 93.12 196 LEU A O 1
ATOM 1576 N N . PRO A 1 197 ? -1.427 5.905 7.050 1.00 95.19 197 PRO A N 1
ATOM 1577 C CA . PRO A 1 197 ? -1.913 6.546 5.834 1.00 95.19 197 PRO A CA 1
ATOM 1578 C C . PRO A 1 197 ? -3.275 6.045 5.364 1.00 95.19 197 PRO A C 1
ATOM 1580 O O . PRO A 1 197 ? -4.031 6.809 4.764 1.00 95.19 197 PRO A O 1
ATOM 1583 N N . LEU A 1 198 ? -3.620 4.788 5.647 1.00 96.31 198 LEU A N 1
ATOM 1584 C CA . LEU A 1 198 ? -4.947 4.260 5.339 1.00 96.31 198 LEU A CA 1
ATOM 1585 C C . LEU A 1 198 ? -5.989 4.889 6.265 1.00 96.31 198 LEU A C 1
ATOM 1587 O O . LEU A 1 198 ? -6.981 5.419 5.772 1.00 96.31 198 LEU A O 1
ATOM 1591 N N . LEU A 1 199 ? -5.731 4.909 7.578 1.00 94.94 199 LEU A N 1
ATOM 1592 C CA . LEU A 1 199 ? -6.636 5.516 8.560 1.00 94.94 199 LEU A CA 1
ATOM 1593 C C . LEU A 1 199 ? -6.875 6.999 8.270 1.00 94.94 199 LEU A C 1
ATOM 1595 O O . LEU A 1 199 ? -8.025 7.419 8.232 1.00 94.94 199 LEU A O 1
ATOM 1599 N N . PHE A 1 200 ? -5.823 7.756 7.950 1.00 94.38 200 PHE A N 1
ATOM 1600 C CA . PHE A 1 200 ? -5.933 9.162 7.556 1.00 94.38 200 PHE A CA 1
ATOM 1601 C C . PHE A 1 200 ? -6.917 9.373 6.393 1.00 94.38 200 PHE A C 1
ATOM 1603 O O . PHE A 1 200 ? -7.774 10.252 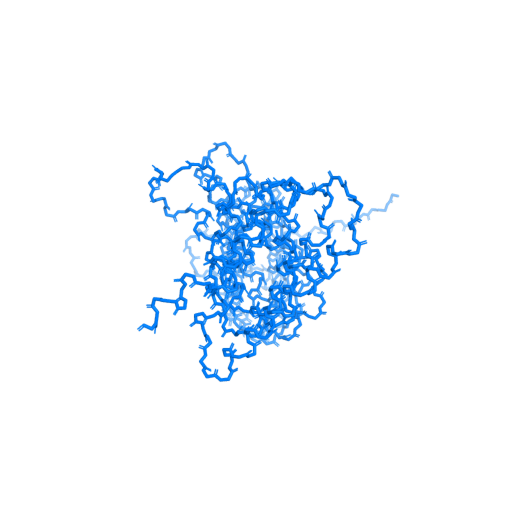6.449 1.00 94.38 200 PHE A O 1
ATOM 1610 N N . ASN A 1 201 ? -6.840 8.543 5.346 1.00 94.94 201 ASN A N 1
ATOM 1611 C CA . ASN A 1 201 ? -7.744 8.641 4.195 1.00 94.94 201 ASN A CA 1
ATOM 1612 C C . ASN A 1 201 ? -9.171 8.159 4.505 1.00 94.94 201 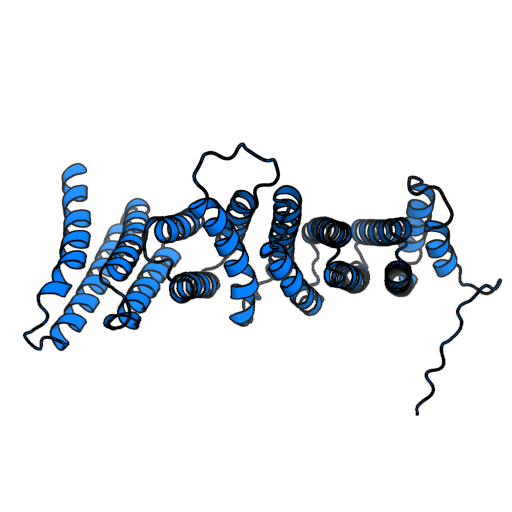ASN A C 1
ATOM 1614 O O . ASN A 1 201 ? -10.124 8.615 3.872 1.00 94.94 201 ASN A O 1
ATOM 1618 N N . MET A 1 202 ? -9.342 7.261 5.479 1.00 93.50 202 MET A N 1
ATOM 1619 C CA . MET A 1 202 ? -10.666 6.891 5.986 1.00 93.50 202 MET A CA 1
ATOM 1620 C C . MET A 1 202 ? -11.293 8.030 6.801 1.00 93.50 202 MET A C 1
ATOM 1622 O O . MET A 1 202 ? -12.467 8.329 6.584 1.00 93.50 202 MET A O 1
ATOM 1626 N N . CYS A 1 203 ? -10.520 8.687 7.681 1.00 86.62 203 CYS A N 1
ATOM 1627 C CA . CYS A 1 203 ? -10.958 9.845 8.471 1.00 86.62 203 CYS A CA 1
ATOM 1628 C C . CYS A 1 203 ? -11.411 11.003 7.583 1.00 86.62 203 CYS A C 1
ATOM 1630 O O . CYS A 1 203 ? -12.477 11.562 7.802 1.00 86.62 203 CYS A O 1
ATOM 1632 N N . ASP A 1 204 ? -10.608 11.360 6.575 1.00 78.94 204 ASP A N 1
ATOM 1633 C CA . ASP A 1 204 ? -10.827 12.566 5.764 1.00 78.94 204 ASP A CA 1
ATOM 1634 C C . ASP A 1 204 ? -12.209 12.559 5.085 1.00 78.94 204 ASP A C 1
ATOM 1636 O O . ASP A 1 204 ? -12.872 13.586 4.990 1.00 78.94 204 ASP A O 1
ATOM 1640 N N . LYS A 1 205 ? -12.705 11.383 4.671 1.00 71.00 205 LYS A N 1
ATOM 1641 C CA . LYS A 1 205 ? -14.078 11.243 4.157 1.00 71.00 205 LYS A CA 1
ATOM 1642 C C . LYS A 1 205 ? -15.131 11.259 5.263 1.00 71.00 205 LYS A C 1
ATOM 1644 O O . LYS A 1 205 ? -16.224 11.769 5.035 1.00 71.00 205 LYS A O 1
ATOM 1649 N N . PHE A 1 206 ? -14.817 10.691 6.426 1.00 61.12 206 PHE A N 1
ATOM 1650 C CA . PHE A 1 206 ? -15.712 10.682 7.581 1.00 61.12 206 PHE A CA 1
ATOM 1651 C C . PHE A 1 206 ? -16.047 12.111 8.048 1.00 61.12 206 PHE A C 1
ATOM 1653 O O . PHE A 1 206 ? -17.193 12.385 8.387 1.00 61.12 206 PHE A O 1
ATOM 1660 N N . GLU A 1 207 ? -15.090 13.042 7.979 1.00 63.16 207 GLU A N 1
ATOM 1661 C CA . GLU A 1 207 ? -15.294 14.454 8.344 1.00 63.16 207 GLU A CA 1
ATOM 1662 C C . GLU A 1 207 ? -16.054 15.284 7.287 1.00 63.16 207 GLU A C 1
ATOM 1664 O O . GLU A 1 207 ? -16.571 16.355 7.607 1.00 63.16 207 GLU A O 1
ATOM 1669 N N . LEU A 1 208 ? -16.135 14.827 6.030 1.00 60.53 208 LEU A N 1
ATOM 1670 C CA . LEU A 1 208 ? -16.607 15.640 4.894 1.00 60.53 208 LEU A CA 1
ATOM 1671 C C . LEU A 1 208 ? -18.087 15.457 4.496 1.00 60.53 208 LEU A C 1
ATOM 1673 O O . LEU A 1 208 ? -18.522 16.094 3.538 1.00 60.53 208 LEU A O 1
ATOM 1677 N N . ASP A 1 209 ? -18.875 14.673 5.238 1.00 45.44 209 ASP A N 1
ATOM 1678 C CA . ASP A 1 209 ? -20.296 14.375 4.982 1.00 45.44 209 ASP A CA 1
ATOM 1679 C C . ASP A 1 209 ? -20.628 13.728 3.609 1.00 45.44 209 ASP A C 1
ATOM 1681 O O . ASP A 1 209 ? -20.048 13.969 2.549 1.00 45.44 209 ASP A O 1
ATOM 1685 N N . SER A 1 210 ? -21.650 12.869 3.634 1.00 49.06 210 SER A N 1
ATOM 1686 C CA . SER A 1 210 ? -21.986 11.823 2.646 1.00 49.06 210 SER A CA 1
ATOM 1687 C C . SER A 1 210 ? -22.512 12.288 1.268 1.00 49.06 210 SER A C 1
ATOM 1689 O O . SER A 1 210 ? -23.127 11.500 0.554 1.00 49.06 210 SER A O 1
ATOM 1691 N N . ASN A 1 211 ? -22.300 13.546 0.866 1.00 43.91 211 ASN A N 1
ATOM 1692 C CA . ASN A 1 211 ? -22.935 14.152 -0.320 1.00 43.91 211 ASN A CA 1
ATOM 1693 C C . ASN A 1 211 ? -21.993 14.416 -1.508 1.00 43.91 211 ASN A C 1
ATOM 1695 O O . ASN A 1 211 ? -22.347 15.156 -2.429 1.00 43.91 211 ASN A O 1
ATOM 1699 N N . SER A 1 212 ? -20.800 13.822 -1.533 1.00 50.81 212 SER A N 1
ATOM 1700 C CA . SER A 1 212 ? -19.898 13.950 -2.680 1.00 50.81 212 SER A CA 1
ATOM 1701 C C . SER A 1 212 ? -20.082 12.793 -3.665 1.00 50.81 212 SER A C 1
ATOM 1703 O O . SER A 1 212 ? -19.926 11.622 -3.331 1.00 50.81 212 SER A O 1
ATOM 1705 N N . ASN A 1 213 ? -20.456 13.162 -4.894 1.00 50.94 213 ASN A N 1
ATOM 1706 C CA . ASN A 1 213 ? -20.618 12.282 -6.050 1.00 50.94 213 ASN A CA 1
ATOM 1707 C C . ASN A 1 213 ? -19.477 11.262 -6.165 1.00 50.94 213 ASN A C 1
ATOM 1709 O O . ASN A 1 213 ? -18.311 11.628 -6.010 1.00 50.94 213 ASN A O 1
ATOM 1713 N N . GLU A 1 214 ? -19.829 10.020 -6.511 1.00 49.56 214 GLU A N 1
ATOM 1714 C CA . GLU A 1 214 ? -18.917 8.910 -6.805 1.00 49.56 214 GLU A CA 1
ATOM 1715 C C . GLU A 1 214 ? -17.860 9.322 -7.842 1.00 49.56 214 GLU A C 1
ATOM 1717 O O . GLU A 1 214 ? -18.049 9.232 -9.057 1.00 49.56 214 GLU A O 1
ATOM 1722 N N . SER A 1 215 ? -16.724 9.825 -7.368 1.00 55.88 215 SER A N 1
ATOM 1723 C CA . SER A 1 215 ? -15.553 10.027 -8.207 1.00 55.88 215 SER A CA 1
ATOM 1724 C C . SER A 1 215 ? -14.852 8.679 -8.373 1.00 55.88 215 SER A C 1
ATOM 1726 O O . SER A 1 215 ? -14.656 7.975 -7.388 1.00 55.88 215 SER A O 1
ATOM 1728 N N . GLN A 1 216 ? -14.417 8.332 -9.589 1.00 55.56 216 GLN A N 1
ATOM 1729 C CA . GLN A 1 216 ? -13.681 7.087 -9.897 1.00 55.56 216 GLN A CA 1
ATOM 1730 C C . GLN A 1 216 ? -12.344 6.919 -9.134 1.00 55.56 216 GLN A C 1
ATOM 1732 O O . GLN A 1 216 ? -11.616 5.959 -9.367 1.00 55.56 216 GLN A O 1
ATOM 1737 N N . CYS A 1 217 ? -11.979 7.867 -8.271 1.00 68.00 217 CYS A N 1
ATOM 1738 C CA . CYS A 1 217 ? -10.700 7.948 -7.580 1.00 68.00 217 CYS A CA 1
ATOM 1739 C C . CYS A 1 217 ? -10.934 8.482 -6.158 1.00 68.00 217 CYS A C 1
ATOM 1741 O O . CYS A 1 217 ? -10.442 9.551 -5.808 1.00 68.00 217 CYS A O 1
ATOM 1743 N N . ASP A 1 218 ? -11.763 7.790 -5.372 1.00 88.50 218 ASP A N 1
ATOM 1744 C CA . ASP A 1 218 ? -11.988 8.109 -3.959 1.00 88.50 218 ASP A CA 1
ATOM 1745 C C . ASP A 1 218 ? -10.889 7.460 -3.089 1.00 88.50 218 ASP A C 1
ATOM 1747 O O . ASP A 1 218 ? -10.873 6.232 -2.946 1.00 88.50 218 ASP A O 1
ATOM 1751 N N . PRO A 1 219 ? -9.976 8.248 -2.483 1.00 94.06 219 PRO A N 1
ATOM 1752 C CA . PRO A 1 219 ? -8.913 7.715 -1.632 1.00 94.06 219 PRO A CA 1
ATOM 1753 C C . PRO A 1 219 ? -9.436 6.942 -0.426 1.00 94.06 219 PRO A C 1
ATOM 1755 O O . PRO A 1 219 ? -8.775 6.016 0.028 1.00 94.06 219 PRO A O 1
ATOM 1758 N N . SER A 1 220 ? -10.612 7.298 0.092 1.00 93.62 220 SER A N 1
ATOM 1759 C CA . SER A 1 220 ? -11.185 6.636 1.261 1.00 93.62 220 SER A CA 1
ATOM 1760 C C . SER A 1 220 ? -11.641 5.217 0.931 1.00 93.62 220 SER A C 1
ATOM 1762 O O . SER A 1 220 ? -11.303 4.279 1.649 1.00 93.62 220 SER A O 1
ATOM 1764 N N . GLN A 1 221 ? -12.340 5.035 -0.196 1.00 93.12 221 GLN A N 1
ATOM 1765 C CA . GLN A 1 221 ? -12.741 3.706 -0.672 1.00 93.12 221 GLN A CA 1
ATOM 1766 C C . GLN A 1 221 ? -11.524 2.820 -0.948 1.00 93.12 221 GLN A C 1
ATOM 1768 O O . GLN A 1 221 ? -11.497 1.664 -0.524 1.00 93.12 221 GLN A O 1
ATOM 1773 N N . GLU A 1 222 ? -10.500 3.370 -1.606 1.00 95.75 222 GLU A N 1
ATOM 1774 C CA . GLU A 1 222 ? -9.255 2.642 -1.856 1.00 95.75 222 GLU A CA 1
ATOM 1775 C C . GLU A 1 222 ? -8.548 2.279 -0.537 1.00 95.75 222 GLU A C 1
ATOM 1777 O O . GLU A 1 222 ? -8.071 1.156 -0.379 1.00 95.75 222 GLU A O 1
ATOM 1782 N N . ALA A 1 223 ? -8.520 3.192 0.441 1.00 96.62 223 ALA A N 1
ATOM 1783 C CA . ALA A 1 223 ? -7.917 2.943 1.747 1.00 96.62 223 ALA A CA 1
ATOM 1784 C C . ALA A 1 223 ? -8.625 1.817 2.507 1.00 96.62 223 ALA A C 1
ATOM 1786 O O . ALA A 1 223 ? -7.945 0.958 3.068 1.00 96.62 223 ALA A O 1
ATOM 1787 N N . VAL A 1 224 ? -9.965 1.790 2.506 1.00 94.88 224 VAL A N 1
ATOM 1788 C CA . VAL A 1 224 ? -10.750 0.700 3.114 1.00 94.88 224 VAL A CA 1
ATOM 1789 C C . VAL A 1 224 ? -10.412 -0.623 2.441 1.00 94.88 224 VAL A C 1
ATOM 1791 O O . VAL A 1 224 ? -10.043 -1.574 3.125 1.00 94.88 224 VAL A O 1
ATOM 1794 N N . TYR A 1 225 ? -10.442 -0.670 1.107 1.00 93.94 225 TYR A N 1
ATOM 1795 C CA . TYR A 1 225 ? -10.111 -1.880 0.356 1.00 93.94 225 TYR A CA 1
ATOM 1796 C C . TYR A 1 225 ? -8.713 -2.419 0.703 1.00 93.94 225 TYR A C 1
ATOM 1798 O O . TYR A 1 225 ? -8.561 -3.605 1.004 1.00 93.94 225 TYR A O 1
ATOM 1806 N N . VAL A 1 226 ? -7.696 -1.551 0.704 1.00 93.38 226 VAL A N 1
ATOM 1807 C CA . VAL A 1 226 ? -6.313 -1.941 1.015 1.00 93.38 226 VAL A CA 1
ATOM 1808 C C . VAL A 1 226 ? -6.153 -2.350 2.480 1.00 93.38 226 VAL A C 1
ATOM 1810 O O . VAL A 1 226 ? -5.474 -3.335 2.758 1.00 93.38 226 VAL A O 1
ATOM 1813 N N . PHE A 1 227 ? -6.795 -1.652 3.417 1.00 92.94 227 PHE A N 1
ATOM 1814 C CA . PHE A 1 227 ? -6.775 -2.019 4.834 1.00 92.94 227 PHE A CA 1
ATOM 1815 C C . PHE A 1 227 ? -7.350 -3.414 5.065 1.00 92.94 227 PHE A C 1
ATOM 1817 O O . PHE A 1 227 ? -6.711 -4.250 5.704 1.00 92.94 227 PHE A O 1
ATOM 1824 N N . GLU A 1 228 ? -8.525 -3.695 4.508 1.00 91.12 228 GLU A N 1
ATOM 1825 C CA . GLU A 1 228 ? -9.141 -5.007 4.641 1.00 91.12 228 GLU A CA 1
ATOM 1826 C C . GLU A 1 228 ? -8.298 -6.110 3.979 1.00 91.12 228 GLU A C 1
ATOM 1828 O O . GLU A 1 228 ? -8.185 -7.209 4.519 1.00 91.12 228 GLU A O 1
ATOM 1833 N N . ASP A 1 229 ? -7.675 -5.841 2.825 1.00 87.25 229 ASP A N 1
ATOM 1834 C CA . ASP A 1 229 ? -6.748 -6.774 2.170 1.00 87.25 229 ASP A CA 1
ATOM 1835 C C . ASP A 1 229 ? -5.541 -7.104 3.071 1.00 87.25 229 ASP A C 1
ATOM 1837 O O . ASP A 1 229 ? -5.225 -8.277 3.279 1.00 87.25 229 ASP A O 1
ATOM 1841 N N . ILE A 1 230 ? -4.933 -6.093 3.702 1.00 85.69 230 ILE A N 1
ATOM 1842 C CA . ILE A 1 230 ? -3.835 -6.278 4.666 1.00 85.69 230 ILE A CA 1
ATOM 1843 C C . ILE A 1 230 ? -4.292 -7.130 5.857 1.00 85.69 230 ILE A C 1
ATOM 1845 O O . ILE A 1 230 ? -3.605 -8.079 6.241 1.00 85.69 230 ILE A O 1
ATOM 1849 N N . VAL A 1 231 ? -5.464 -6.836 6.431 1.00 85.31 231 VAL A N 1
ATOM 1850 C CA . VAL A 1 231 ? -6.003 -7.591 7.574 1.00 85.31 231 VAL A CA 1
ATOM 1851 C C . VAL A 1 231 ? -6.327 -9.038 7.183 1.00 85.31 231 VAL A C 1
ATOM 1853 O O . VAL A 1 231 ? -6.027 -9.953 7.948 1.00 85.31 231 VAL A O 1
ATOM 1856 N N . ARG A 1 232 ? -6.865 -9.282 5.979 1.00 83.94 232 ARG A N 1
ATOM 1857 C CA . ARG A 1 232 ? -7.150 -10.638 5.462 1.00 83.94 232 ARG A CA 1
ATOM 1858 C C . ARG A 1 232 ? -5.891 -11.477 5.250 1.00 83.94 232 ARG A C 1
ATOM 1860 O O . ARG A 1 232 ? -5.984 -12.708 5.286 1.00 83.94 232 ARG A O 1
ATOM 1867 N N . GLN A 1 233 ? -4.758 -10.829 4.988 1.00 77.31 233 GLN A N 1
ATOM 1868 C CA . GLN A 1 233 ? -3.447 -11.463 4.826 1.00 77.31 233 GLN A CA 1
ATOM 1869 C C . GLN A 1 233 ? -2.702 -11.630 6.162 1.00 77.31 233 GLN A C 1
ATOM 1871 O O . GLN A 1 233 ? -1.781 -12.444 6.259 1.00 77.31 233 GLN A O 1
ATOM 1876 N N . ALA A 1 234 ? -3.091 -10.898 7.209 1.00 71.25 234 ALA A N 1
ATOM 1877 C CA . ALA A 1 234 ? -2.452 -10.978 8.515 1.00 71.25 234 ALA A CA 1
ATOM 1878 C C . ALA A 1 234 ? -2.713 -12.332 9.204 1.00 71.25 234 ALA A C 1
ATOM 1880 O O . ALA A 1 234 ? -3.842 -12.813 9.303 1.00 71.25 234 ALA A O 1
ATOM 1881 N N . SER A 1 235 ? -1.654 -12.941 9.745 1.00 64.75 235 SER A N 1
ATOM 1882 C CA . SER A 1 235 ? -1.763 -14.078 10.662 1.00 64.75 235 SER A CA 1
ATOM 1883 C C . SER A 1 235 ? -1.997 -13.599 12.106 1.00 64.75 235 SER A C 1
ATOM 1885 O O . SER A 1 235 ? -1.936 -12.403 12.408 1.00 64.75 235 SER A O 1
ATOM 1887 N N . TYR A 1 236 ? -2.206 -14.537 13.037 1.00 59.53 236 TYR A N 1
ATOM 1888 C CA . TYR A 1 236 ? -2.394 -14.244 14.466 1.00 59.53 236 TYR A CA 1
ATOM 1889 C C . TYR A 1 236 ? -1.260 -13.407 15.093 1.00 59.53 236 TYR A C 1
ATOM 1891 O O . TYR A 1 236 ? -1.519 -12.608 15.990 1.00 59.53 236 TYR A O 1
ATOM 1899 N N . THR A 1 237 ? -0.012 -13.553 14.638 1.00 60.91 237 THR A N 1
ATOM 1900 C CA . THR A 1 237 ? 1.130 -12.775 15.157 1.00 60.91 237 THR A CA 1
ATOM 1901 C C . THR A 1 237 ? 1.184 -11.358 14.592 1.00 60.91 237 THR A C 1
ATOM 1903 O O . THR A 1 237 ? 1.719 -10.459 15.236 1.00 60.91 237 THR A O 1
ATOM 1906 N N . ASN A 1 238 ? 0.583 -11.141 13.423 1.00 68.06 238 ASN A N 1
ATOM 1907 C CA . ASN A 1 238 ? 0.758 -9.924 12.627 1.00 68.06 238 ASN A CA 1
ATOM 1908 C C . ASN A 1 238 ? -0.371 -8.917 12.861 1.00 68.06 238 ASN A C 1
ATOM 1910 O O . ASN A 1 238 ? -0.215 -7.729 12.603 1.00 68.06 238 ASN A O 1
ATOM 1914 N N . ILE A 1 239 ? -1.498 -9.381 13.404 1.00 78.94 239 ILE A N 1
ATOM 1915 C CA . ILE A 1 239 ? -2.625 -8.519 13.760 1.00 78.94 239 ILE A CA 1
ATOM 1916 C C . ILE A 1 239 ? -2.324 -7.615 14.961 1.00 78.94 239 ILE A C 1
ATOM 1918 O O . ILE A 1 239 ? -2.865 -6.520 15.044 1.00 78.94 239 ILE A O 1
ATOM 1922 N N . LYS A 1 240 ? -1.459 -8.040 15.893 1.00 82.50 240 LYS A N 1
ATOM 1923 C CA . LYS A 1 240 ? -1.138 -7.242 17.085 1.00 82.50 240 LYS A CA 1
ATOM 1924 C C . LYS A 1 240 ? -0.488 -5.900 16.702 1.00 82.50 240 LYS A C 1
ATOM 1926 O O . LYS A 1 240 ? -1.037 -4.886 17.115 1.00 82.50 240 LYS A O 1
ATOM 1931 N N . PRO A 1 241 ? 0.572 -5.854 15.869 1.00 83.69 241 PRO A N 1
ATOM 1932 C CA . PRO A 1 241 ? 1.096 -4.589 15.352 1.00 83.69 241 PRO A CA 1
ATOM 1933 C C . PRO A 1 241 ? 0.047 -3.713 14.652 1.00 83.69 241 PRO A C 1
ATOM 1935 O O . PRO A 1 241 ? 0.006 -2.518 14.910 1.00 83.69 241 PRO A O 1
ATOM 1938 N N . VAL A 1 242 ? -0.847 -4.296 13.836 1.00 87.12 242 VAL A N 1
ATOM 1939 C CA . VAL A 1 242 ? -1.945 -3.546 13.185 1.00 87.12 242 VAL A CA 1
ATOM 1940 C C . VAL A 1 242 ? -2.836 -2.867 14.226 1.00 87.12 242 VAL A C 1
ATOM 1942 O O . VAL A 1 242 ? -3.118 -1.677 14.123 1.00 87.12 242 VAL A O 1
ATOM 1945 N N . VAL A 1 243 ? -3.272 -3.618 15.241 1.00 89.88 243 VAL A N 1
ATOM 1946 C CA . VAL A 1 243 ? -4.143 -3.112 16.311 1.00 89.88 243 VAL A CA 1
ATOM 1947 C C . VAL A 1 243 ? -3.431 -2.040 17.129 1.00 89.88 243 VAL A C 1
ATOM 1949 O O . VAL A 1 243 ? -4.037 -1.015 17.422 1.00 89.88 243 VAL A O 1
ATOM 1952 N N . THR A 1 244 ? -2.153 -2.236 17.461 1.00 89.56 244 THR A N 1
ATOM 1953 C CA . THR A 1 244 ? -1.346 -1.225 18.153 1.00 89.56 244 THR A CA 1
ATOM 1954 C C . THR A 1 244 ? -1.279 0.074 17.350 1.00 89.56 244 THR A C 1
ATOM 1956 O O . THR A 1 244 ? -1.604 1.118 17.906 1.00 89.56 244 THR A O 1
ATOM 1959 N N . SER A 1 245 ? -0.979 0.019 16.047 1.00 90.62 245 SER A N 1
ATOM 1960 C CA . SER A 1 245 ? -0.966 1.208 15.182 1.00 90.62 245 SER A CA 1
ATOM 1961 C C . SER A 1 245 ? -2.326 1.916 15.133 1.00 90.62 245 SER A C 1
ATOM 1963 O O . SER A 1 245 ? -2.375 3.143 15.181 1.00 90.62 245 SER A O 1
ATOM 1965 N N . ILE A 1 246 ? -3.440 1.168 15.083 1.00 93.75 246 ILE A N 1
ATOM 1966 C CA . ILE A 1 246 ? -4.796 1.748 15.137 1.00 93.75 246 ILE A CA 1
ATOM 1967 C C . ILE A 1 246 ? -5.014 2.487 16.459 1.00 93.75 246 ILE A C 1
ATOM 1969 O O . ILE A 1 246 ? -5.426 3.643 16.445 1.00 93.75 246 ILE A O 1
ATOM 1973 N N . LEU A 1 247 ? -4.729 1.842 17.593 1.00 94.12 247 LEU A N 1
ATOM 1974 C CA . LEU A 1 247 ? -4.925 2.438 18.916 1.00 94.12 247 LEU A CA 1
ATOM 1975 C C . LEU A 1 247 ? -4.088 3.709 19.079 1.00 94.12 247 LEU A C 1
ATOM 1977 O O . LEU A 1 247 ? -4.634 4.764 19.385 1.00 94.12 247 LEU A O 1
ATOM 1981 N N . THR A 1 248 ? -2.795 3.637 18.756 1.00 92.12 248 THR A N 1
ATOM 1982 C CA . THR A 1 248 ? -1.887 4.786 18.818 1.00 92.12 248 THR A CA 1
ATOM 1983 C C . THR A 1 248 ? -2.340 5.934 17.912 1.00 92.12 248 THR A C 1
ATOM 1985 O O . THR A 1 248 ? -2.219 7.097 18.296 1.00 92.12 248 THR A O 1
ATOM 1988 N N . HIS A 1 249 ? -2.898 5.647 16.732 1.00 92.38 249 HIS A N 1
ATOM 1989 C CA . HIS A 1 249 ? -3.477 6.678 15.868 1.00 92.38 249 HIS A CA 1
ATOM 1990 C C . HIS A 1 249 ? -4.672 7.375 16.525 1.00 92.38 249 HIS A C 1
ATOM 1992 O O . HIS A 1 249 ? -4.714 8.604 16.575 1.00 92.38 249 HIS A O 1
ATOM 1998 N N . LEU A 1 250 ? -5.624 6.595 17.046 1.00 94.25 250 LEU A N 1
ATOM 1999 C CA . LEU A 1 250 ? -6.826 7.128 17.686 1.00 94.25 250 LEU A CA 1
ATOM 2000 C C . LEU A 1 250 ? -6.481 7.992 18.904 1.00 94.25 250 LEU A C 1
ATOM 2002 O O . LEU A 1 250 ? -7.054 9.070 19.062 1.00 94.25 250 LEU A O 1
ATOM 2006 N N . ASP A 1 251 ? -5.508 7.563 19.712 1.00 93.56 251 ASP A N 1
ATOM 2007 C CA . ASP A 1 251 ? -5.031 8.314 20.876 1.00 93.56 251 ASP A CA 1
ATOM 2008 C C . ASP A 1 251 ? -4.379 9.639 20.460 1.00 93.56 251 ASP A C 1
ATOM 2010 O O . ASP A 1 251 ? -4.766 10.712 20.927 1.00 93.56 251 ASP A O 1
ATOM 2014 N N . ASN A 1 252 ? -3.403 9.579 19.546 1.00 91.69 252 ASN A N 1
ATOM 2015 C CA . ASN A 1 252 ? -2.601 10.739 19.154 1.00 91.69 252 ASN A CA 1
ATOM 2016 C C . ASN A 1 252 ? -3.435 11.825 18.469 1.00 91.69 252 ASN A C 1
ATOM 2018 O O . ASN A 1 252 ? -3.173 13.015 18.649 1.00 91.69 252 ASN A O 1
ATOM 2022 N N . HIS A 1 253 ? -4.438 11.419 17.689 1.00 90.25 253 HIS A N 1
ATOM 2023 C CA . HIS A 1 253 ? -5.314 12.333 16.960 1.00 90.25 253 HIS A CA 1
ATOM 2024 C C . HIS A 1 253 ? -6.621 12.646 17.702 1.00 90.25 253 HIS A C 1
ATOM 2026 O O . HIS A 1 253 ? -7.435 13.399 17.175 1.00 90.25 253 HIS A O 1
ATOM 2032 N N . LYS A 1 254 ? -6.808 12.126 18.927 1.00 91.19 254 LYS A N 1
ATOM 2033 C CA . LYS A 1 254 ? -8.016 12.314 19.753 1.00 91.19 254 LYS A CA 1
ATOM 2034 C C . LYS A 1 254 ? -9.307 11.930 19.025 1.00 91.19 254 LYS A C 1
ATOM 2036 O O . LYS A 1 254 ? -10.320 12.613 19.125 1.00 91.19 254 LYS A O 1
ATOM 2041 N N . LEU A 1 255 ? -9.262 10.818 18.297 1.00 93.19 255 LEU A N 1
ATOM 2042 C CA . LEU A 1 255 ? -10.361 10.346 17.449 1.00 93.19 255 LEU A CA 1
ATOM 2043 C C . LEU A 1 255 ? -11.331 9.416 18.185 1.00 93.19 255 LEU A C 1
ATOM 2045 O O . LEU A 1 255 ? -12.181 8.793 17.558 1.00 93.19 255 LEU A O 1
ATOM 2049 N N . TRP A 1 256 ? -11.202 9.283 19.506 1.00 93.25 256 TRP A N 1
ATOM 2050 C CA . TRP A 1 256 ? -12.121 8.480 20.309 1.00 93.25 256 TRP A CA 1
ATOM 2051 C C . TRP A 1 256 ? -13.492 9.146 20.487 1.00 93.25 256 TRP A C 1
ATOM 2053 O O . TRP A 1 256 ? -14.456 8.437 20.760 1.00 93.25 256 TRP A O 1
ATOM 2063 N N . ASP A 1 257 ? -13.607 10.464 20.321 1.00 87.44 257 ASP A N 1
ATOM 2064 C CA . ASP A 1 257 ? -14.865 11.208 20.450 1.00 87.44 257 ASP A CA 1
ATOM 2065 C C . ASP A 1 257 ? -15.084 12.118 19.222 1.00 87.44 257 ASP A C 1
ATOM 2067 O O . ASP A 1 257 ? -14.270 13.020 19.006 1.00 87.44 257 ASP A O 1
ATOM 2071 N N . PRO A 1 258 ? -16.142 11.916 18.407 1.00 88.75 258 PRO A N 1
ATOM 2072 C CA . PRO A 1 258 ? -17.230 10.943 18.563 1.00 88.75 258 PRO A CA 1
ATOM 2073 C C . PRO A 1 258 ? -16.821 9.490 18.258 1.00 88.75 258 PRO A C 1
ATOM 2075 O O . PRO A 1 258 ? -15.862 9.218 17.541 1.00 88.75 258 PRO A O 1
ATOM 2078 N N . CYS A 1 259 ? -17.588 8.528 18.782 1.00 89.88 259 CYS A N 1
ATOM 2079 C CA . CYS A 1 259 ? -17.283 7.091 18.710 1.00 89.88 259 CYS A CA 1
ATOM 2080 C C . CYS A 1 259 ? -17.433 6.441 17.325 1.00 89.88 259 CYS A C 1
ATOM 2082 O O . CYS A 1 259 ? -17.022 5.296 17.133 1.00 89.88 259 CYS A O 1
ATOM 2084 N N . ASP A 1 260 ? -18.035 7.141 16.367 1.00 91.56 260 ASP A N 1
ATOM 2085 C CA . ASP A 1 260 ? -18.422 6.590 15.068 1.00 91.56 260 ASP A CA 1
ATOM 2086 C C . ASP A 1 260 ? -17.220 6.098 14.252 1.00 91.56 260 ASP A C 1
ATOM 2088 O O . ASP A 1 260 ? -17.247 4.998 13.697 1.00 91.56 260 ASP A O 1
ATOM 2092 N N . PHE A 1 261 ? -16.137 6.879 14.216 1.00 93.38 261 PHE A N 1
ATOM 2093 C CA . PHE A 1 261 ? -14.946 6.531 13.447 1.00 93.38 261 PHE A CA 1
ATOM 2094 C C . PHE A 1 261 ? -14.163 5.342 14.046 1.00 93.38 261 PHE A C 1
ATOM 2096 O O . PHE A 1 261 ? -13.880 4.395 13.303 1.00 93.38 261 PHE A O 1
ATOM 2103 N N . PRO A 1 262 ? -13.878 5.290 15.367 1.00 94.88 262 PRO A N 1
ATOM 2104 C CA . PRO A 1 262 ? -13.358 4.083 16.007 1.00 94.88 262 PRO A CA 1
ATOM 2105 C C . PRO A 1 262 ? -14.224 2.850 15.733 1.00 94.88 262 PRO A C 1
ATOM 2107 O O . PRO A 1 262 ? -13.704 1.807 15.336 1.00 94.88 262 PRO A O 1
ATOM 2110 N N . LEU A 1 263 ? -15.547 2.957 15.894 1.00 93.81 263 LEU A N 1
ATOM 2111 C CA . LEU A 1 263 ? -16.460 1.843 15.632 1.00 93.81 263 LEU A CA 1
ATOM 2112 C C . LEU A 1 263 ? -16.355 1.354 14.183 1.00 93.81 263 LEU A C 1
ATOM 2114 O O . LEU A 1 263 ? -16.298 0.145 13.960 1.00 93.81 263 LEU A O 1
ATOM 2118 N N . LEU A 1 264 ? -16.256 2.273 13.222 1.00 93.94 264 LEU A N 1
ATOM 2119 C CA . LEU A 1 264 ? -16.113 1.958 11.805 1.00 93.94 264 LEU A CA 1
ATOM 2120 C C . LEU A 1 264 ? -14.807 1.204 11.497 1.00 93.94 264 LEU A C 1
ATOM 2122 O O . LEU A 1 264 ? -14.845 0.165 10.838 1.00 93.94 264 LEU A O 1
ATOM 2126 N N . ILE A 1 265 ? -13.656 1.668 12.002 1.00 94.62 265 ILE A N 1
ATOM 2127 C CA . ILE A 1 265 ? -12.361 0.997 11.768 1.00 94.62 265 ILE A CA 1
ATOM 2128 C C . ILE A 1 265 ? -12.377 -0.422 12.337 1.00 94.62 265 ILE A C 1
ATOM 2130 O O . ILE A 1 265 ? -11.969 -1.377 11.671 1.00 94.62 265 ILE A O 1
ATOM 2134 N N . PHE A 1 266 ? -12.842 -0.574 13.581 1.00 93.62 266 PHE A N 1
ATOM 2135 C CA . PHE A 1 266 ? -12.896 -1.884 14.221 1.00 93.62 266 PHE A CA 1
ATOM 2136 C C . PHE A 1 266 ? -13.933 -2.796 13.563 1.00 93.62 266 PHE A C 1
ATOM 2138 O O . PHE A 1 266 ? -13.728 -4.008 13.547 1.00 93.62 266 PHE A O 1
ATOM 2145 N N . GLN A 1 267 ? -14.992 -2.246 12.967 1.00 92.50 267 GLN A N 1
ATOM 2146 C CA . GLN A 1 267 ? -15.907 -3.012 12.128 1.00 92.50 267 GLN A CA 1
ATOM 2147 C C . GLN A 1 267 ? -15.199 -3.562 10.880 1.00 92.50 267 GLN A C 1
ATOM 2149 O O . GLN A 1 267 ? -15.218 -4.775 10.687 1.00 92.50 267 GLN A O 1
ATOM 2154 N N . TYR A 1 268 ? -14.494 -2.730 10.101 1.00 92.94 268 TYR A N 1
ATOM 2155 C CA . TYR A 1 268 ? -13.723 -3.201 8.935 1.00 92.94 268 TYR A CA 1
ATOM 2156 C C . TYR A 1 268 ? -12.664 -4.243 9.309 1.00 92.94 268 TYR A C 1
ATOM 2158 O O . TYR A 1 268 ? -12.458 -5.230 8.595 1.00 92.94 268 TYR A O 1
ATOM 2166 N N . LEU A 1 269 ? -12.003 -4.051 10.457 1.00 91.31 269 LEU A N 1
ATOM 2167 C CA . LEU A 1 269 ? -11.048 -5.016 10.987 1.00 91.31 269 LEU A CA 1
ATOM 2168 C C . LEU A 1 269 ? -11.742 -6.353 11.267 1.00 91.31 269 LEU A C 1
ATOM 2170 O O . LEU A 1 269 ? -11.271 -7.382 10.794 1.00 91.31 269 LEU A O 1
ATOM 2174 N N . LEU A 1 270 ? -12.865 -6.352 11.991 1.00 88.62 270 LEU A N 1
ATOM 2175 C CA . LEU A 1 270 ? -13.614 -7.565 12.334 1.00 88.62 270 LEU A CA 1
ATOM 2176 C C . LEU A 1 270 ? -14.158 -8.295 11.105 1.00 88.62 270 LEU A C 1
ATOM 2178 O O . LEU A 1 270 ? -14.022 -9.515 11.036 1.00 88.62 270 LEU A O 1
ATOM 2182 N N . ASP A 1 271 ? -14.720 -7.566 10.141 1.00 88.12 271 ASP A N 1
ATOM 2183 C CA . ASP A 1 271 ? -15.276 -8.129 8.904 1.00 88.12 271 ASP A CA 1
ATOM 2184 C C . ASP A 1 271 ? -14.188 -8.794 8.034 1.00 88.12 271 ASP A C 1
ATOM 2186 O O . ASP A 1 271 ? -14.462 -9.696 7.238 1.00 88.12 271 ASP A O 1
ATOM 2190 N N . SER A 1 272 ? -12.927 -8.399 8.226 1.00 87.12 272 SER A N 1
ATOM 2191 C CA . SER A 1 272 ? -11.759 -8.945 7.527 1.00 87.12 272 SER A CA 1
ATOM 2192 C C . SER A 1 272 ? -11.094 -10.131 8.239 1.00 87.12 272 SER A C 1
ATOM 2194 O O . SER A 1 272 ? -10.293 -10.846 7.627 1.00 87.12 272 SER A O 1
ATOM 2196 N N . LEU A 1 273 ? -11.410 -10.377 9.516 1.00 82.50 273 LEU A N 1
ATOM 2197 C CA . LEU A 1 273 ? -10.827 -11.467 10.300 1.00 82.50 273 LEU A CA 1
ATOM 2198 C C . LEU A 1 273 ? -11.512 -12.810 10.015 1.00 82.50 273 LEU A C 1
ATOM 2200 O O . LEU A 1 273 ? -12.727 -12.946 10.088 1.00 82.50 273 LEU A O 1
ATOM 2204 N N . LYS A 1 274 ? -10.707 -13.853 9.778 1.00 70.25 274 LYS A N 1
ATOM 2205 C CA . LYS A 1 274 ? -11.205 -15.210 9.475 1.00 70.25 274 LYS A CA 1
ATOM 2206 C C . LYS A 1 274 ? -11.309 -16.141 10.692 1.00 70.25 274 LYS A C 1
ATOM 2208 O O . LYS A 1 274 ? -11.950 -17.183 10.591 1.00 70.25 274 LYS A O 1
ATOM 2213 N N . THR A 1 275 ? -10.696 -15.797 11.831 1.00 69.25 275 THR A N 1
ATOM 2214 C CA . THR A 1 275 ? -10.536 -16.722 12.974 1.00 69.25 275 THR A CA 1
ATOM 2215 C C . THR A 1 275 ? -10.965 -16.097 14.302 1.00 69.25 275 THR A C 1
ATOM 2217 O O . THR A 1 275 ? -10.459 -15.048 14.702 1.00 69.25 275 THR A O 1
ATOM 2220 N N . THR A 1 276 ? -11.810 -16.805 15.057 1.00 69.12 276 THR A N 1
ATOM 2221 C CA . THR A 1 276 ? -12.316 -16.406 16.389 1.00 69.12 276 THR A CA 1
ATOM 2222 C C . THR A 1 276 ? -11.208 -16.163 17.425 1.00 69.12 276 THR A C 1
ATOM 2224 O O . THR A 1 276 ? -11.321 -15.274 18.269 1.00 69.12 276 THR A O 1
ATOM 2227 N N . GLN A 1 277 ? -10.084 -16.883 17.329 1.00 70.06 277 GLN A N 1
ATOM 2228 C CA . GLN A 1 277 ? -8.917 -16.704 18.207 1.00 70.06 277 GLN A CA 1
ATOM 2229 C C . GLN A 1 277 ? -8.313 -15.293 18.137 1.00 70.06 277 GLN A C 1
ATOM 2231 O O . GLN A 1 277 ? -7.889 -14.749 19.160 1.00 70.06 277 GLN A O 1
ATOM 2236 N N . VAL A 1 278 ? -8.294 -14.680 16.950 1.00 72.00 278 VAL A N 1
ATOM 2237 C CA . VAL A 1 278 ? -7.760 -13.323 16.768 1.00 72.00 278 VAL A CA 1
ATOM 2238 C C . VAL A 1 278 ? -8.658 -12.300 17.460 1.00 72.00 278 VAL A C 1
ATOM 2240 O O . VAL A 1 278 ? -8.165 -11.420 18.164 1.00 72.00 278 VAL A O 1
ATOM 2243 N N . ALA A 1 279 ? -9.974 -12.470 17.357 1.00 73.50 279 ALA A N 1
ATOM 2244 C CA . ALA A 1 279 ? -10.928 -11.588 18.012 1.00 73.50 279 ALA A CA 1
ATOM 2245 C C . ALA A 1 279 ? -10.861 -11.68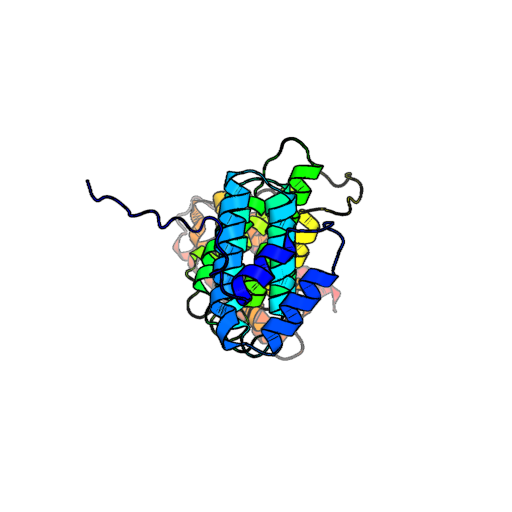2 19.555 1.00 73.50 279 ALA A C 1
ATOM 2247 O O . ALA A 1 279 ? -11.006 -10.668 20.232 1.00 73.50 279 ALA A O 1
ATOM 2248 N N . HIS A 1 280 ? -10.522 -12.835 20.149 1.00 76.25 280 HIS A N 1
ATOM 2249 C CA . HIS A 1 280 ? -10.218 -12.894 21.591 1.00 76.25 280 HIS A CA 1
ATOM 2250 C C . HIS A 1 280 ? -8.978 -12.096 21.988 1.00 76.25 280 HIS A C 1
ATOM 2252 O O . HIS A 1 280 ? -8.974 -11.438 23.030 1.00 76.25 280 HIS A O 1
ATOM 2258 N N . SER A 1 281 ? -7.919 -12.179 21.179 1.00 80.06 281 SER A N 1
ATOM 2259 C CA . SER A 1 281 ? -6.711 -11.380 21.387 1.00 80.06 281 SER A CA 1
ATOM 2260 C C . SER A 1 281 ? -7.034 -9.887 21.302 1.00 80.06 281 SER A C 1
ATOM 2262 O O . SER A 1 281 ? -6.571 -9.113 22.137 1.00 80.06 281 SER A O 1
ATOM 2264 N N . LEU A 1 282 ? -7.904 -9.501 20.364 1.00 85.06 282 LEU A N 1
ATOM 2265 C CA . LEU A 1 282 ? -8.372 -8.129 20.193 1.00 85.06 282 LEU A CA 1
ATOM 2266 C C . LEU A 1 282 ? -9.070 -7.591 21.448 1.00 85.06 282 LEU A C 1
ATOM 2268 O O . LEU A 1 282 ? -8.700 -6.526 21.931 1.00 85.06 282 LEU A O 1
ATOM 2272 N N . VAL A 1 283 ? -10.007 -8.344 22.041 1.00 82.38 283 VAL A N 1
ATOM 2273 C CA . VAL A 1 283 ? -10.669 -7.914 23.289 1.00 82.38 283 VAL A CA 1
ATOM 2274 C C . VAL A 1 283 ? -9.649 -7.707 24.409 1.00 82.38 283 VAL A C 1
ATOM 2276 O O . VAL A 1 283 ? -9.704 -6.701 25.112 1.00 82.38 283 VAL A O 1
ATOM 2279 N N . LYS A 1 284 ? -8.690 -8.628 24.572 1.00 81.06 284 LYS A N 1
ATOM 2280 C CA . LYS A 1 284 ? -7.642 -8.493 25.598 1.00 81.06 284 LYS A CA 1
ATOM 2281 C C . LYS A 1 284 ? -6.801 -7.234 25.389 1.00 81.06 284 LYS A C 1
ATOM 2283 O O . LYS A 1 284 ? -6.511 -6.549 26.364 1.00 81.06 284 LYS A O 1
ATOM 2288 N N . GLN A 1 285 ? -6.428 -6.934 24.144 1.00 87.19 285 GLN A N 1
ATOM 2289 C CA . GLN A 1 285 ? -5.673 -5.726 23.803 1.00 87.19 285 GLN A CA 1
ATOM 2290 C C . GLN A 1 285 ? -6.477 -4.455 24.098 1.00 87.19 285 GLN A C 1
ATOM 2292 O O . GLN A 1 285 ? -5.951 -3.554 24.738 1.00 87.19 285 GLN A O 1
ATOM 2297 N N . LEU A 1 286 ? -7.762 -4.411 23.735 1.00 88.75 286 LEU A N 1
ATOM 2298 C CA . LEU A 1 286 ? -8.624 -3.251 23.992 1.00 88.75 286 LEU A CA 1
ATOM 2299 C C . LEU A 1 286 ? -8.875 -3.012 25.485 1.00 88.75 286 LEU A C 1
ATOM 2301 O O . LEU A 1 286 ? -8.858 -1.876 25.945 1.00 88.75 286 LEU A O 1
ATOM 2305 N N . VAL A 1 287 ? -9.068 -4.076 26.267 1.00 83.69 287 VAL A N 1
ATOM 2306 C CA . VAL A 1 287 ? -9.229 -3.976 27.728 1.00 83.69 287 VAL A CA 1
ATOM 2307 C C . VAL A 1 287 ? -7.929 -3.532 28.396 1.00 83.69 287 VAL A C 1
ATOM 2309 O O . VAL A 1 287 ? -7.955 -2.748 29.348 1.00 83.69 287 VAL A O 1
ATOM 2312 N N . ALA A 1 288 ? -6.786 -4.018 27.903 1.00 85.44 288 ALA A N 1
ATOM 2313 C CA . ALA A 1 288 ? -5.485 -3.538 28.348 1.00 85.44 288 ALA A CA 1
ATOM 2314 C C . ALA A 1 288 ? -5.314 -2.046 28.021 1.00 85.44 288 ALA A C 1
ATOM 2316 O O . ALA A 1 288 ? -4.906 -1.299 28.903 1.00 85.44 288 ALA A O 1
ATOM 2317 N N . HIS A 1 289 ? -5.714 -1.608 26.822 1.00 88.62 289 HIS A N 1
ATOM 2318 C CA . HIS A 1 289 ? -5.706 -0.198 26.413 1.00 88.62 289 HIS A CA 1
ATOM 2319 C C . HIS A 1 289 ? -6.569 0.679 27.323 1.00 88.62 289 HIS A C 1
ATOM 2321 O O . HIS A 1 289 ? -6.104 1.687 27.843 1.00 88.62 289 HIS A O 1
ATOM 2327 N N . LEU A 1 290 ? -7.796 0.236 27.617 1.00 84.94 290 LEU A N 1
ATOM 2328 C CA . LEU A 1 290 ? -8.699 0.929 28.541 1.00 84.94 290 LEU A CA 1
ATOM 2329 C C . LEU A 1 290 ? -8.092 1.056 29.943 1.00 84.94 290 LEU A C 1
ATOM 2331 O O . LEU A 1 290 ? -8.239 2.089 30.586 1.00 84.94 290 LEU A O 1
ATOM 2335 N N . SER A 1 291 ? -7.401 0.009 30.406 1.00 81.88 291 SER A N 1
ATOM 2336 C CA . SER A 1 291 ? -6.711 0.027 31.701 1.00 81.88 291 SER A CA 1
ATOM 2337 C C . SER A 1 291 ? -5.511 0.979 31.707 1.00 81.88 291 SER A C 1
ATOM 2339 O O . SER A 1 291 ? -5.208 1.555 32.745 1.00 81.88 291 SER A O 1
ATOM 2341 N N . LEU A 1 292 ? -4.800 1.117 30.583 1.00 87.31 292 LEU A N 1
ATOM 2342 C CA . LEU A 1 292 ? -3.651 2.021 30.467 1.00 87.31 292 LEU A CA 1
ATOM 2343 C C . LEU A 1 292 ? -4.082 3.492 30.526 1.00 87.31 292 LEU A C 1
ATOM 2345 O O . LEU A 1 292 ? -3.378 4.296 31.125 1.00 87.31 292 LEU A O 1
ATOM 2349 N N . HIS A 1 293 ? -5.254 3.824 29.980 1.00 83.44 293 HIS A N 1
ATOM 2350 C CA . HIS A 1 293 ? -5.791 5.187 29.943 1.00 83.44 293 HIS A CA 1
ATOM 2351 C C . HIS A 1 293 ? -6.841 5.483 31.034 1.00 83.44 293 HIS A C 1
ATOM 2353 O O . HIS A 1 293 ? -7.702 6.352 30.870 1.00 83.44 293 HIS A O 1
ATOM 2359 N N . GLU A 1 294 ? -6.770 4.793 32.180 1.00 71.19 294 GLU A N 1
ATOM 2360 C CA . GLU A 1 294 ? -7.722 4.943 33.295 1.00 71.19 294 GLU A CA 1
ATOM 2361 C C . GLU A 1 294 ? -7.742 6.355 33.912 1.00 71.19 294 GLU A C 1
ATOM 2363 O O . GLU A 1 294 ? -8.749 6.759 34.496 1.00 71.19 294 GLU A O 1
ATOM 2368 N N . SER A 1 295 ? -6.670 7.134 33.776 1.00 72.81 295 SER A N 1
ATOM 2369 C CA . SER A 1 295 ? -6.590 8.530 34.233 1.00 72.81 295 SER A CA 1
ATOM 2370 C C . SER A 1 295 ? -6.712 9.554 33.106 1.00 72.81 295 SER A C 1
ATOM 2372 O O . SER A 1 295 ? -7.187 10.661 33.350 1.00 72.81 295 SER A O 1
ATOM 2374 N N . ASP A 1 296 ? -6.320 9.183 31.889 1.00 82.62 296 ASP A N 1
ATOM 2375 C CA . ASP A 1 296 ? -6.005 10.151 30.834 1.00 82.62 296 ASP A CA 1
ATOM 2376 C C . ASP A 1 296 ? -7.195 10.409 29.905 1.00 82.62 296 ASP A C 1
ATOM 2378 O O . ASP A 1 296 ? -7.343 11.511 29.382 1.00 82.62 296 ASP A O 1
ATOM 2382 N N . PHE A 1 297 ? -8.070 9.415 29.732 1.00 84.62 297 PHE A N 1
ATOM 2383 C CA . PHE A 1 297 ? -9.269 9.556 28.907 1.00 84.62 297 PHE A CA 1
ATOM 2384 C C . PHE A 1 297 ? -10.405 10.243 29.658 1.00 84.62 297 PHE A C 1
ATOM 2386 O O . PHE A 1 297 ? -10.694 9.938 30.823 1.00 84.62 297 PHE A O 1
ATOM 2393 N N . THR A 1 298 ? -11.131 11.093 28.940 1.00 88.12 298 THR A N 1
ATOM 2394 C CA . THR A 1 298 ? -12.425 11.644 29.346 1.00 88.12 298 THR A CA 1
ATOM 2395 C C . THR A 1 298 ? -13.501 10.555 29.430 1.00 88.12 298 THR A C 1
ATOM 2397 O O . THR A 1 298 ? -13.350 9.440 28.926 1.00 88.12 298 THR A O 1
ATOM 2400 N N . LEU A 1 299 ? -14.640 10.870 30.058 1.00 80.31 299 LEU A N 1
ATOM 2401 C CA . LEU A 1 299 ? -15.782 9.950 30.127 1.00 80.31 299 LEU A CA 1
ATOM 2402 C C . LEU A 1 299 ? -16.291 9.552 28.729 1.00 80.31 299 LEU A C 1
ATOM 2404 O O . LEU A 1 299 ? -16.693 8.403 28.535 1.00 80.31 299 LEU A O 1
ATOM 2408 N N . SER A 1 300 ? -16.259 10.484 27.771 1.00 85.06 300 SER A N 1
ATOM 2409 C CA . SER A 1 300 ? -16.702 10.254 26.390 1.00 85.06 300 SER A CA 1
ATOM 2410 C C . SER A 1 300 ? -15.772 9.274 25.669 1.00 85.06 300 SER A C 1
ATOM 2412 O O . SER A 1 300 ? -16.220 8.235 25.186 1.00 85.06 300 SER A O 1
ATOM 2414 N N . GLU A 1 301 ? -14.459 9.511 25.731 1.00 87.31 301 GLU A N 1
ATOM 2415 C CA . GLU A 1 301 ? -13.444 8.644 25.114 1.00 87.31 301 GLU A CA 1
ATOM 2416 C C . GLU A 1 301 ? -13.456 7.229 25.720 1.00 87.31 301 GLU A C 1
ATOM 2418 O O . GLU A 1 301 ? -13.411 6.233 24.995 1.00 87.31 301 GLU A O 1
ATOM 2423 N N . ARG A 1 302 ? -13.627 7.105 27.047 1.00 84.25 302 ARG A N 1
ATOM 2424 C CA . ARG A 1 302 ? -13.817 5.794 27.702 1.00 84.25 302 ARG A CA 1
ATOM 2425 C C . ARG A 1 302 ? -15.075 5.091 27.216 1.00 84.25 302 ARG A C 1
ATOM 2427 O O . ARG A 1 302 ? -15.053 3.882 26.998 1.00 84.25 302 ARG A O 1
ATOM 2434 N N . THR A 1 303 ? -16.173 5.830 27.069 1.00 81.94 303 THR A N 1
ATOM 2435 C CA . THR A 1 303 ? -17.443 5.275 26.589 1.00 81.94 303 THR A CA 1
ATOM 2436 C C . THR A 1 303 ? -17.290 4.754 25.163 1.00 81.94 303 THR A C 1
ATOM 2438 O O . THR A 1 303 ? -17.721 3.638 24.884 1.00 81.94 303 THR A O 1
ATOM 2441 N N . SER A 1 304 ? -16.610 5.501 24.296 1.00 89.56 304 SER A N 1
ATOM 2442 C CA . SER A 1 304 ? -16.279 5.086 22.932 1.00 89.56 304 SER A CA 1
ATOM 2443 C C . SER A 1 304 ? -15.444 3.802 22.892 1.00 89.56 304 SER A C 1
ATOM 2445 O O . SER A 1 304 ? -15.837 2.824 22.254 1.00 89.56 304 SER A O 1
ATOM 2447 N N . LEU A 1 305 ? -14.357 3.725 23.667 1.00 88.69 305 LEU A N 1
ATOM 2448 C CA . LEU A 1 305 ? -13.542 2.509 23.756 1.00 88.69 305 LEU A CA 1
ATOM 2449 C C . LEU A 1 305 ? -14.348 1.307 24.280 1.00 88.69 305 LEU A C 1
ATOM 2451 O O . LEU A 1 305 ? -14.221 0.191 23.774 1.00 88.69 305 LEU A O 1
ATOM 2455 N N . VAL A 1 306 ? -15.233 1.519 25.255 1.00 84.94 306 VAL A N 1
ATOM 2456 C CA . VAL A 1 306 ? -16.130 0.472 25.772 1.00 84.94 306 VAL A CA 1
ATOM 2457 C C . VAL A 1 306 ? -17.144 0.025 24.717 1.00 84.94 306 VAL A C 1
ATOM 2459 O O . VAL A 1 306 ? -17.443 -1.168 24.633 1.00 84.94 306 VAL A O 1
ATOM 2462 N N . GLN A 1 307 ? -17.642 0.932 23.877 1.00 85.94 307 GLN A N 1
ATOM 2463 C CA . GLN A 1 307 ? -18.502 0.579 22.746 1.00 85.94 307 GLN A CA 1
ATOM 2464 C C . GLN A 1 307 ? -17.748 -0.244 21.696 1.00 85.94 307 GLN A C 1
ATOM 2466 O O . GLN A 1 307 ? -18.286 -1.245 21.224 1.00 85.94 307 GLN A O 1
ATOM 2471 N N . VAL A 1 308 ? -16.491 0.097 21.395 1.00 91.81 308 VAL A N 1
ATOM 2472 C CA . VAL A 1 308 ? -15.618 -0.704 20.518 1.00 91.81 308 VAL A CA 1
ATOM 2473 C C . VAL A 1 308 ? -15.380 -2.101 21.101 1.00 91.81 308 VAL A C 1
ATOM 2475 O O . VAL A 1 308 ? -15.525 -3.099 20.393 1.00 91.81 308 VAL A O 1
ATOM 2478 N N . ILE A 1 309 ? -15.097 -2.213 22.405 1.00 87.06 309 ILE A N 1
ATOM 2479 C CA . ILE A 1 309 ? -15.018 -3.513 23.091 1.00 87.06 309 ILE A CA 1
ATOM 2480 C C . ILE A 1 309 ? -16.339 -4.273 22.913 1.00 87.06 309 ILE A C 1
ATOM 2482 O O . ILE A 1 309 ? -16.331 -5.437 22.515 1.00 87.06 309 ILE A O 1
ATOM 2486 N N . GLY A 1 310 ? -17.476 -3.613 23.146 1.00 82.62 310 GLY A N 1
ATOM 2487 C CA . GLY A 1 310 ? -18.809 -4.178 22.945 1.00 82.62 310 GLY A CA 1
ATOM 2488 C C . GLY A 1 310 ? -19.029 -4.712 21.527 1.00 82.62 310 GLY A C 1
ATOM 2489 O O . GLY A 1 310 ? -19.526 -5.828 21.373 1.00 82.62 310 GLY A O 1
ATOM 2490 N N . LEU A 1 311 ? -18.610 -3.972 20.497 1.00 87.75 311 LEU A N 1
ATOM 2491 C CA . LEU A 1 311 ? -18.683 -4.384 19.092 1.00 87.75 311 LEU A CA 1
ATOM 2492 C C . LEU A 1 311 ? -17.914 -5.692 18.844 1.00 87.75 311 LEU A C 1
ATOM 2494 O O . LEU A 1 311 ? -18.478 -6.646 18.300 1.00 87.75 311 LEU A O 1
ATOM 2498 N N . VAL A 1 312 ? -16.659 -5.770 19.299 1.00 85.94 312 VAL A N 1
ATOM 2499 C CA . VAL A 1 312 ? -15.813 -6.970 19.158 1.00 85.94 312 VAL A CA 1
ATOM 2500 C C . VAL A 1 312 ? -16.425 -8.163 19.893 1.00 85.94 312 VAL A C 1
ATOM 2502 O O . VAL A 1 312 ? -16.497 -9.268 19.353 1.00 85.94 312 VAL A O 1
ATOM 2505 N N . VAL A 1 313 ? -16.916 -7.942 21.113 1.00 80.62 313 VAL A N 1
ATOM 2506 C CA . VAL A 1 313 ? -17.561 -8.971 21.937 1.00 80.62 313 VAL A CA 1
ATOM 2507 C C . VAL A 1 313 ? -18.841 -9.500 21.284 1.00 80.62 313 VAL A C 1
ATOM 2509 O O . VAL A 1 313 ? -19.067 -10.710 21.252 1.00 80.62 313 VAL A O 1
ATOM 2512 N N . ILE A 1 314 ? -19.670 -8.617 20.726 1.00 79.69 314 ILE A N 1
ATOM 2513 C CA . ILE A 1 314 ? -20.881 -9.003 19.994 1.00 79.69 314 ILE A CA 1
ATOM 2514 C C . ILE A 1 314 ? -20.520 -9.823 18.752 1.00 79.69 314 ILE A C 1
ATOM 2516 O O . ILE A 1 314 ? -21.190 -10.819 18.474 1.00 79.69 314 ILE A O 1
ATOM 2520 N N . SER A 1 315 ? -19.482 -9.427 18.013 1.00 79.75 315 SER A N 1
ATOM 2521 C CA . SER A 1 315 ? -19.016 -10.163 16.833 1.00 79.75 315 SER A CA 1
ATOM 2522 C C . SER A 1 315 ? -18.547 -11.579 17.202 1.00 79.75 315 SER A C 1
ATOM 2524 O O . SER A 1 315 ? -19.000 -12.561 16.611 1.00 79.75 315 SER A O 1
ATOM 2526 N N . LEU A 1 316 ? -17.767 -11.709 18.283 1.00 76.00 316 LEU A N 1
ATOM 2527 C CA . LEU A 1 316 ? -17.370 -13.000 18.861 1.00 76.00 316 LEU A CA 1
ATOM 2528 C C . LEU A 1 316 ? -18.562 -13.880 19.252 1.00 76.00 316 LEU A C 1
ATOM 2530 O O . LEU A 1 316 ? -18.517 -15.094 19.065 1.00 76.00 316 LEU A O 1
ATOM 2534 N N . ALA A 1 317 ? -19.615 -13.293 19.823 1.00 73.81 317 ALA A N 1
ATOM 2535 C CA . ALA A 1 317 ? -20.805 -14.034 20.228 1.00 73.81 317 ALA A CA 1
ATOM 2536 C C . ALA A 1 317 ? -21.622 -14.525 19.022 1.00 73.81 317 ALA A C 1
ATOM 2538 O O . ALA A 1 317 ? -22.110 -15.651 19.041 1.00 73.81 317 ALA A O 1
ATOM 2539 N N . LYS A 1 318 ? -21.742 -13.711 17.963 1.00 71.19 318 LYS A N 1
ATOM 2540 C CA . LYS A 1 318 ? -22.447 -14.087 16.724 1.00 71.19 318 LYS A CA 1
ATOM 2541 C C . LYS A 1 318 ? -21.759 -15.228 15.971 1.00 71.19 318 LYS A C 1
ATOM 2543 O O . LYS A 1 318 ? -22.446 -16.037 15.359 1.00 71.19 318 LYS A O 1
ATOM 2548 N N . GLY A 1 319 ? -20.427 -15.277 15.997 1.00 67.38 319 GLY A N 1
ATOM 2549 C CA . GLY A 1 319 ? -19.637 -16.298 15.301 1.00 67.38 319 GLY A CA 1
ATOM 2550 C C . GLY A 1 319 ? -19.445 -17.610 16.070 1.00 67.38 319 GLY A C 1
ATOM 2551 O O . GLY A 1 319 ? -18.839 -18.535 15.537 1.00 67.38 319 GLY A O 1
ATOM 2552 N N . ALA A 1 320 ? -19.912 -17.703 17.318 1.00 67.06 320 ALA A N 1
ATOM 2553 C CA . ALA A 1 320 ? -19.677 -18.863 18.171 1.00 67.06 320 ALA A CA 1
ATOM 2554 C C . ALA A 1 320 ? -20.718 -19.969 17.941 1.00 67.06 320 ALA A C 1
ATOM 2556 O O . ALA A 1 320 ? -21.921 -19.728 18.022 1.00 67.06 320 ALA A O 1
ATOM 2557 N N . ILE A 1 321 ? -20.257 -21.204 17.719 1.00 63.75 321 ILE A N 1
ATOM 2558 C CA . ILE A 1 321 ? -21.116 -22.383 17.546 1.00 63.75 321 ILE A CA 1
ATOM 2559 C C . ILE A 1 321 ? -20.668 -23.464 18.539 1.00 63.75 321 ILE A C 1
ATOM 2561 O O . ILE A 1 321 ? -19.501 -23.842 18.585 1.00 63.75 321 ILE A O 1
ATOM 2565 N N . GLY A 1 322 ? -21.596 -23.981 19.349 1.00 69.88 322 GLY A N 1
ATOM 2566 C CA . GLY A 1 322 ? -21.317 -25.091 20.267 1.00 69.88 322 GLY A CA 1
ATOM 2567 C C . GLY A 1 322 ? -20.356 -24.721 21.420 1.00 69.88 322 GLY A C 1
ATOM 2568 O O . GLY A 1 322 ? -20.619 -23.740 22.119 1.00 69.88 322 GLY A O 1
ATOM 2569 N N . PRO A 1 323 ? -19.271 -25.486 21.675 1.00 68.31 323 PRO A N 1
ATOM 2570 C CA . PRO A 1 323 ? -18.342 -25.262 22.797 1.00 68.31 323 PRO A CA 1
ATOM 2571 C C . PRO A 1 323 ? -17.690 -23.871 22.838 1.00 68.31 323 PRO A C 1
ATOM 2573 O O . PRO A 1 323 ? -17.378 -23.366 23.922 1.00 68.31 323 PRO A O 1
ATOM 2576 N N . ASP A 1 324 ? -17.535 -23.228 21.679 1.00 63.12 324 ASP A N 1
ATOM 2577 C CA . ASP A 1 324 ? -16.949 -21.891 21.558 1.00 63.12 324 ASP A CA 1
ATOM 2578 C C . ASP A 1 324 ? -17.799 -20.828 22.264 1.00 63.12 324 ASP A C 1
ATOM 2580 O O . ASP A 1 324 ? -17.260 -19.889 22.843 1.00 63.12 324 ASP A O 1
ATOM 2584 N N . VAL A 1 325 ? -19.125 -21.002 22.326 1.00 64.00 325 VAL A N 1
ATOM 2585 C CA . VAL A 1 325 ? -20.022 -20.074 23.040 1.00 64.00 325 VAL A CA 1
ATOM 2586 C C . VAL A 1 325 ? -19.652 -20.010 24.522 1.00 64.00 325 VAL A C 1
ATOM 2588 O O . VAL A 1 325 ? -19.543 -18.927 25.100 1.00 64.00 325 VAL A O 1
ATOM 2591 N N . PHE A 1 326 ? -19.401 -21.169 25.136 1.00 65.56 326 PHE A N 1
ATOM 2592 C CA . PHE A 1 326 ? -19.021 -21.259 26.544 1.00 65.56 326 PHE A CA 1
ATOM 2593 C C . PHE A 1 326 ? -17.625 -20.683 26.791 1.00 65.56 326 PHE A C 1
ATOM 2595 O O . PHE A 1 326 ? -17.422 -19.961 27.768 1.00 65.56 326 PHE A O 1
ATOM 2602 N N . HIS A 1 327 ? -16.666 -20.960 25.901 1.00 64.44 327 HIS A N 1
ATOM 2603 C CA . HIS A 1 327 ? -15.318 -20.404 26.007 1.00 64.44 327 HIS A CA 1
ATOM 2604 C C . HIS A 1 327 ? -15.324 -18.873 25.872 1.00 64.44 327 HIS A C 1
ATOM 2606 O O . HIS A 1 327 ? -14.659 -18.177 26.650 1.00 64.44 327 HIS A O 1
ATOM 2612 N N . ASN A 1 328 ? -16.131 -18.340 24.949 1.00 64.56 328 ASN A N 1
ATOM 2613 C CA . ASN A 1 328 ? -16.300 -16.905 24.742 1.00 64.56 328 ASN A CA 1
ATOM 2614 C C . ASN A 1 328 ? -16.925 -16.269 25.979 1.00 64.56 328 ASN A C 1
ATOM 2616 O O . ASN A 1 328 ? -16.351 -15.338 26.534 1.00 64.56 328 ASN A O 1
ATOM 2620 N N . PHE A 1 329 ? -18.027 -16.827 26.482 1.00 66.75 329 PHE A N 1
ATOM 2621 C CA . PHE A 1 329 ? -18.694 -16.333 27.683 1.00 66.75 329 PHE A CA 1
ATOM 2622 C C . PHE A 1 329 ? -17.786 -16.367 28.920 1.00 66.75 329 PHE A C 1
ATOM 2624 O O . PHE A 1 329 ? -17.677 -15.379 29.641 1.00 66.75 329 PHE A O 1
ATOM 2631 N N . LYS A 1 330 ? -17.056 -17.468 29.136 1.00 65.62 330 LYS A N 1
ATOM 2632 C CA . LYS A 1 330 ? -16.081 -17.589 30.228 1.00 65.62 330 LYS A CA 1
ATOM 2633 C C . LYS A 1 330 ? -14.963 -16.550 30.112 1.00 65.62 330 LYS A C 1
ATOM 2635 O O . LYS A 1 330 ? -14.586 -15.960 31.120 1.00 65.62 330 LYS A O 1
ATOM 2640 N N . SER A 1 331 ? -14.460 -16.304 28.903 1.00 63.41 331 SER A N 1
ATOM 2641 C CA . SER A 1 331 ? -13.434 -15.285 28.652 1.00 63.41 331 SER A CA 1
ATOM 2642 C C . SER A 1 331 ? -13.962 -13.875 28.928 1.00 63.41 331 SER A C 1
ATOM 2644 O O . SER A 1 331 ? -13.283 -13.091 29.586 1.00 63.41 331 SER A O 1
ATOM 2646 N N . LEU A 1 332 ? -15.193 -13.569 28.498 1.00 65.81 332 LEU A N 1
ATOM 2647 C CA . LEU A 1 332 ? -15.862 -12.298 28.792 1.00 65.81 332 LEU A CA 1
ATOM 2648 C C . LEU A 1 332 ? -16.047 -12.096 30.293 1.00 65.81 332 LEU A C 1
ATOM 2650 O O . LEU A 1 332 ? -15.701 -11.038 30.803 1.00 65.81 332 LEU A O 1
ATOM 2654 N N . LEU A 1 333 ? -16.518 -13.118 31.012 1.00 66.19 333 LEU A N 1
ATOM 2655 C CA . LEU A 1 333 ? -16.662 -13.072 32.467 1.00 66.19 333 LEU A CA 1
ATOM 2656 C C . LEU A 1 333 ? -15.322 -12.884 33.182 1.00 66.19 333 LEU A C 1
ATOM 2658 O O . LEU A 1 333 ? -15.261 -12.155 34.164 1.00 66.19 333 LEU A O 1
ATOM 2662 N N . GLN A 1 334 ? -14.246 -13.515 32.704 1.00 63.75 334 GLN A N 1
ATOM 2663 C CA . GLN A 1 334 ? -12.903 -13.314 33.256 1.00 63.75 334 GLN A CA 1
ATOM 2664 C C . GLN A 1 334 ? -12.409 -11.884 33.042 1.00 63.75 334 GLN A C 1
ATOM 2666 O O . GLN A 1 334 ? -11.815 -11.311 33.949 1.00 63.75 334 GLN A O 1
ATOM 2671 N N . ILE A 1 335 ? -12.680 -11.303 31.873 1.00 61.78 335 ILE A N 1
ATOM 2672 C CA . ILE A 1 335 ? -12.361 -9.908 31.558 1.00 61.78 335 ILE A CA 1
ATOM 2673 C C . ILE A 1 335 ? -13.165 -8.953 32.450 1.00 61.78 335 ILE A C 1
ATOM 2675 O O . ILE A 1 335 ? -12.585 -8.059 33.059 1.00 61.78 335 ILE A O 1
ATOM 2679 N N . LEU A 1 336 ? -14.475 -9.178 32.581 1.00 62.31 336 LEU A N 1
ATOM 2680 C CA . LEU A 1 336 ? -15.369 -8.384 33.430 1.00 62.31 336 LEU A CA 1
ATOM 2681 C C . LEU A 1 336 ? -14.942 -8.462 34.897 1.00 62.31 336 LEU A C 1
ATOM 2683 O O . LEU A 1 336 ? -14.801 -7.439 35.557 1.00 62.31 336 LEU A O 1
ATOM 2687 N N . LYS A 1 337 ? -14.645 -9.671 35.381 1.00 65.19 337 LYS A N 1
ATOM 2688 C CA . LYS A 1 337 ? -14.133 -9.899 36.730 1.00 65.19 337 LYS A CA 1
ATOM 2689 C C . LYS A 1 337 ? -12.795 -9.197 36.957 1.00 65.19 337 LYS A C 1
ATOM 2691 O O . LYS A 1 337 ? -12.652 -8.504 37.952 1.00 65.19 337 LYS A O 1
ATOM 2696 N N . ALA A 1 338 ? -11.840 -9.327 36.036 1.00 58.00 338 ALA A N 1
ATOM 2697 C CA . ALA A 1 338 ? -10.545 -8.657 36.151 1.00 58.00 338 ALA A CA 1
ATOM 2698 C C . ALA A 1 338 ? -10.682 -7.124 36.151 1.00 58.00 338 ALA A C 1
ATOM 2700 O O . ALA A 1 338 ? -9.918 -6.442 36.832 1.00 58.00 338 ALA A O 1
ATOM 2701 N N . SER A 1 339 ? -11.663 -6.591 35.415 1.00 54.91 339 SER A N 1
ATOM 2702 C CA . SER A 1 339 ? -12.000 -5.167 35.429 1.00 54.91 339 SER A CA 1
ATOM 2703 C C . SER A 1 339 ? -12.572 -4.740 36.786 1.00 54.91 339 SER A C 1
ATOM 2705 O O . SER A 1 339 ? -12.084 -3.773 37.357 1.00 54.91 339 SER A O 1
ATOM 2707 N N . ILE A 1 340 ? -13.543 -5.482 37.333 1.00 60.34 340 ILE A N 1
ATOM 2708 C CA . ILE A 1 340 ? -14.178 -5.195 38.635 1.00 60.34 340 ILE A CA 1
ATOM 2709 C C . ILE A 1 340 ? -13.174 -5.327 39.791 1.00 60.34 340 ILE A C 1
ATOM 2711 O O . ILE A 1 340 ? -13.117 -4.463 40.665 1.00 60.34 340 ILE A O 1
ATOM 2715 N N . ASP A 1 341 ? -12.355 -6.381 39.790 1.00 57.81 341 ASP A N 1
ATOM 2716 C CA . ASP A 1 341 ? -11.371 -6.648 40.843 1.00 57.81 341 ASP A CA 1
ATOM 2717 C C . ASP A 1 341 ? -10.317 -5.526 40.906 1.00 57.81 341 ASP A C 1
ATOM 2719 O O . ASP A 1 341 ? -9.961 -5.083 42.000 1.00 57.81 341 ASP A O 1
ATOM 2723 N N . LYS A 1 342 ? -9.880 -4.987 39.756 1.00 52.81 342 LYS A N 1
ATOM 2724 C CA . LYS A 1 342 ? -9.028 -3.786 39.708 1.00 52.81 342 LYS A CA 1
ATOM 2725 C C . LYS A 1 342 ? -9.739 -2.557 40.277 1.00 52.81 342 LYS A C 1
ATOM 2727 O O . LYS A 1 342 ? -9.166 -1.875 41.118 1.00 52.81 342 LYS A O 1
ATOM 2732 N N . THR A 1 343 ? -10.995 -2.306 39.901 1.00 45.00 343 THR A N 1
ATOM 2733 C CA . THR A 1 343 ? -11.782 -1.173 40.428 1.00 45.00 343 THR A CA 1
ATOM 2734 C C . THR A 1 343 ? -11.991 -1.264 41.946 1.00 45.00 343 THR A C 1
ATOM 2736 O O . THR A 1 343 ? -11.941 -0.252 42.644 1.00 45.00 343 THR A O 1
ATOM 2739 N N . SER A 1 344 ? -12.149 -2.475 42.488 1.00 44.91 344 SER A N 1
ATOM 2740 C CA . SER A 1 344 ? -12.331 -2.706 43.927 1.00 44.91 344 SER A CA 1
ATOM 2741 C C . SER A 1 344 ? -11.100 -2.355 44.775 1.00 44.91 344 SER A C 1
ATOM 2743 O O . SER A 1 344 ? -11.243 -1.988 45.941 1.00 44.91 344 SER A O 1
ATOM 2745 N N . GLN A 1 345 ? -9.897 -2.397 44.190 1.00 45.28 345 GLN A N 1
ATOM 2746 C CA . GLN A 1 345 ? -8.646 -2.043 44.870 1.00 45.28 345 GLN A CA 1
ATOM 2747 C C . GLN A 1 345 ? -8.431 -0.521 44.982 1.00 45.28 345 GLN A C 1
ATOM 2749 O O . GLN A 1 345 ? -7.633 -0.088 45.810 1.00 45.28 345 GLN A O 1
ATOM 2754 N N . TYR A 1 346 ? -9.173 0.292 44.216 1.00 41.88 346 TYR A N 1
ATOM 2755 C CA . TYR A 1 346 ? -9.069 1.760 44.186 1.00 41.88 346 TYR A CA 1
ATOM 2756 C C . TYR A 1 346 ? -10.235 2.499 44.865 1.00 41.88 346 TYR A C 1
ATOM 2758 O O . TYR A 1 346 ? -10.341 3.721 44.746 1.00 41.88 346 TYR A O 1
ATOM 2766 N N . LEU A 1 347 ? -11.099 1.804 45.615 1.00 38.75 347 LEU A N 1
ATOM 2767 C CA . LEU A 1 347 ? -12.168 2.427 46.406 1.00 38.75 347 LEU A CA 1
ATOM 2768 C C . LEU A 1 347 ? -11.606 3.242 47.590 1.00 38.75 347 LEU A C 1
ATOM 2770 O O . LEU A 1 347 ? -11.643 2.828 48.746 1.00 38.75 347 LEU A O 1
ATOM 2774 N N . ILE A 1 348 ? -11.138 4.455 47.289 1.00 38.47 348 ILE A N 1
ATOM 2775 C CA . ILE A 1 348 ? -11.199 5.616 48.181 1.00 38.47 348 ILE A CA 1
ATOM 2776 C C . ILE A 1 348 ? -12.552 6.299 47.899 1.00 38.47 348 ILE A C 1
ATOM 2778 O O . ILE A 1 348 ? -12.897 6.521 46.734 1.00 38.47 348 ILE A O 1
ATOM 2782 N N . PRO A 1 349 ? -13.361 6.617 48.924 1.00 42.78 349 PRO A N 1
ATOM 2783 C CA . PRO A 1 349 ? -14.792 6.864 48.765 1.00 42.78 349 PRO A CA 1
ATOM 2784 C C . PRO A 1 349 ? -15.106 8.287 48.281 1.00 42.78 349 PRO A C 1
ATOM 2786 O O . PRO A 1 349 ? -15.696 9.049 49.031 1.00 42.78 349 PRO A O 1
ATOM 2789 N N . ASN A 1 350 ? -14.724 8.668 47.055 1.00 35.97 350 ASN A N 1
ATOM 2790 C CA . ASN A 1 350 ? -15.133 9.968 46.488 1.00 35.97 350 ASN A CA 1
ATOM 2791 C C . ASN A 1 350 ? -15.409 10.019 44.971 1.00 35.97 350 ASN A C 1
ATOM 2793 O O . ASN A 1 350 ? -15.825 11.066 44.491 1.00 35.97 350 ASN A O 1
ATOM 2797 N N . ASN A 1 351 ? -15.277 8.927 44.209 1.00 38.44 351 ASN A N 1
ATOM 2798 C CA . ASN A 1 351 ? -15.496 8.947 42.748 1.00 38.44 351 ASN A CA 1
ATOM 2799 C C . ASN A 1 351 ? -16.590 7.974 42.266 1.00 38.44 351 ASN A C 1
ATOM 2801 O O . ASN A 1 351 ? -16.430 7.274 41.270 1.00 38.44 351 ASN A O 1
ATOM 2805 N N . LEU A 1 352 ? -17.747 7.961 42.939 1.00 41.66 352 LEU A N 1
ATOM 2806 C CA . LEU A 1 352 ? -18.899 7.128 42.548 1.00 41.66 352 LEU A CA 1
ATOM 2807 C C . LEU A 1 352 ? -19.513 7.510 41.181 1.00 41.66 352 LEU A C 1
ATOM 2809 O O . LEU A 1 352 ? -20.278 6.740 40.608 1.00 41.66 352 LEU A O 1
ATOM 2813 N N . HIS A 1 353 ? -19.185 8.686 40.639 1.00 40.84 353 HIS A N 1
ATOM 2814 C CA . HIS A 1 353 ? -19.812 9.218 39.424 1.00 40.84 353 HIS A CA 1
ATOM 2815 C C . HIS A 1 353 ? -19.194 8.702 38.107 1.00 40.84 353 HIS A C 1
ATOM 2817 O O . HIS A 1 353 ? -19.764 8.918 37.039 1.00 40.84 353 HIS A O 1
ATOM 2823 N N . LEU A 1 354 ? -18.054 8.000 38.178 1.00 43.72 354 LEU A N 1
ATOM 2824 C CA . LEU A 1 354 ? -17.337 7.420 37.029 1.00 43.72 354 LEU A CA 1
ATOM 2825 C C . LEU A 1 354 ? -17.704 5.945 36.753 1.00 43.72 354 LEU A C 1
ATOM 2827 O O . LEU A 1 354 ? -17.329 5.411 35.713 1.00 43.72 354 LEU A O 1
ATOM 2831 N N . MET A 1 355 ? -18.451 5.287 37.651 1.00 42.62 355 MET A N 1
ATOM 2832 C CA . MET A 1 355 ? -18.710 3.833 37.615 1.00 42.62 355 MET A CA 1
ATOM 2833 C C . MET A 1 355 ? -19.891 3.384 36.737 1.00 42.62 355 MET A C 1
ATOM 2835 O O . MET A 1 355 ? -20.058 2.199 36.469 1.00 42.62 355 MET A O 1
ATOM 2839 N N . ILE A 1 356 ? -20.733 4.307 36.280 1.00 44.91 356 ILE A N 1
ATOM 2840 C CA . ILE A 1 356 ? -22.074 3.975 35.775 1.00 44.91 356 ILE A CA 1
ATOM 2841 C C . ILE A 1 356 ? -22.140 3.546 34.284 1.00 44.91 356 ILE A C 1
ATOM 2843 O O . ILE A 1 356 ? -23.070 2.805 33.954 1.00 44.91 356 ILE A O 1
ATOM 2847 N N . PRO A 1 357 ? -21.217 3.903 33.359 1.00 46.25 357 PRO A N 1
ATOM 2848 C CA . PRO A 1 357 ? -21.404 3.538 31.946 1.00 46.25 357 PRO A CA 1
ATOM 2849 C C . PRO A 1 357 ? -21.082 2.073 31.611 1.00 46.25 357 PRO A C 1
ATOM 2851 O O . PRO A 1 357 ? -21.817 1.446 30.852 1.00 46.25 357 PRO A O 1
ATOM 2854 N N . ILE A 1 358 ? -20.003 1.505 32.163 1.00 41.84 358 ILE A N 1
ATOM 2855 C CA . ILE A 1 358 ? -19.445 0.218 31.697 1.00 41.84 358 ILE A CA 1
ATOM 2856 C C . ILE A 1 358 ? -20.283 -0.972 32.175 1.00 41.84 358 ILE A C 1
ATOM 2858 O O . ILE A 1 358 ? -20.628 -1.848 31.377 1.00 41.84 358 ILE A O 1
ATOM 2862 N N . GLU A 1 359 ? -20.662 -0.978 33.456 1.00 41.50 359 GLU A N 1
ATOM 2863 C CA . GLU A 1 359 ? -21.518 -2.024 34.025 1.00 41.50 359 GLU A CA 1
ATOM 2864 C C . GLU A 1 359 ? -22.905 -2.006 33.378 1.00 41.50 359 GLU A C 1
ATOM 2866 O O . GLU A 1 359 ? -23.387 -3.046 32.931 1.00 41.50 359 GLU A O 1
ATOM 2871 N N . ASN A 1 360 ? -23.516 -0.827 33.213 1.00 38.09 360 ASN A N 1
ATOM 2872 C CA . ASN A 1 360 ? -24.832 -0.733 32.584 1.00 38.09 360 ASN A CA 1
ATOM 2873 C C . ASN A 1 360 ? -24.821 -1.130 31.106 1.00 38.09 360 ASN A C 1
ATOM 2875 O O . ASN A 1 360 ? -25.820 -1.681 30.646 1.00 38.09 360 ASN A O 1
ATOM 2879 N N . TYR A 1 361 ? -23.742 -0.884 30.356 1.00 43.19 361 TYR A N 1
ATOM 2880 C CA . TYR A 1 361 ? -23.686 -1.227 28.933 1.00 43.19 361 TYR A CA 1
ATOM 2881 C C . TYR A 1 361 ? -23.437 -2.727 28.712 1.00 43.19 361 TYR A C 1
ATOM 2883 O O . TYR A 1 361 ? -24.180 -3.372 27.972 1.00 43.19 361 TYR A O 1
ATOM 2891 N N . LEU A 1 362 ? -22.462 -3.325 29.408 1.00 39.97 362 LEU A N 1
ATOM 2892 C CA . LEU A 1 362 ? -22.141 -4.754 29.261 1.00 39.97 362 LEU A CA 1
ATOM 2893 C C . LEU A 1 362 ? -23.239 -5.667 29.828 1.00 39.97 362 LEU A C 1
ATOM 2895 O O . LEU A 1 362 ? -23.551 -6.705 29.229 1.00 39.97 362 LEU A O 1
ATOM 2899 N N . VAL A 1 363 ? -23.871 -5.264 30.937 1.00 42.25 363 VAL A N 1
ATOM 2900 C CA . VAL A 1 363 ? -25.002 -5.996 31.523 1.00 42.25 363 VAL A CA 1
ATOM 2901 C C . VAL A 1 363 ? -26.246 -5.863 30.640 1.00 42.25 363 VAL A C 1
ATOM 2903 O O . VAL A 1 363 ? -26.870 -6.883 30.351 1.00 42.25 363 VAL A O 1
ATOM 2906 N N . ASN A 1 364 ? -26.577 -4.673 30.112 1.00 36.41 364 ASN A N 1
ATOM 2907 C CA . ASN A 1 364 ? -27.738 -4.526 29.216 1.00 36.41 364 ASN A CA 1
ATOM 2908 C C . ASN A 1 364 ? -27.572 -5.258 27.880 1.00 36.41 364 ASN A C 1
ATOM 2910 O O . ASN A 1 364 ? -28.549 -5.817 27.382 1.00 36.41 364 ASN A O 1
ATOM 2914 N N . VAL A 1 365 ? -26.372 -5.273 27.291 1.00 43.94 365 VAL A N 1
ATOM 2915 C CA . VAL A 1 365 ? -26.121 -5.966 26.014 1.00 43.94 365 VAL A CA 1
ATOM 2916 C C . VAL A 1 365 ? -26.228 -7.485 26.179 1.00 43.94 365 VAL A C 1
ATOM 2918 O O . VAL A 1 365 ? -26.810 -8.146 25.317 1.00 43.94 365 VAL A O 1
ATOM 2921 N N . SER A 1 366 ? -25.742 -8.033 27.299 1.00 40.00 366 SER A N 1
ATOM 2922 C CA . SER A 1 366 ? -25.865 -9.468 27.595 1.00 40.00 366 SER A CA 1
ATOM 2923 C C . SER A 1 366 ? -27.307 -9.869 27.933 1.00 40.00 366 SER A C 1
ATOM 2925 O O . SER A 1 366 ? -27.787 -10.887 27.437 1.00 40.00 366 SER A O 1
ATOM 2927 N N . PHE A 1 367 ? -28.036 -9.053 28.707 1.00 35.09 367 PHE A N 1
ATOM 2928 C CA . PHE A 1 367 ? -29.401 -9.384 29.136 1.00 35.09 367 PHE A CA 1
ATOM 2929 C C . PHE A 1 367 ? -30.472 -9.169 28.057 1.00 35.09 367 PHE A C 1
ATOM 2931 O O . PHE A 1 367 ? -31.366 -10.004 27.921 1.00 35.09 367 PHE A O 1
ATOM 2938 N N . LYS A 1 368 ? -30.411 -8.098 27.248 1.00 34.34 368 LYS A N 1
ATOM 2939 C CA . LYS A 1 368 ? -31.475 -7.819 26.257 1.00 34.34 368 LYS A CA 1
ATOM 2940 C C . LYS A 1 368 ? 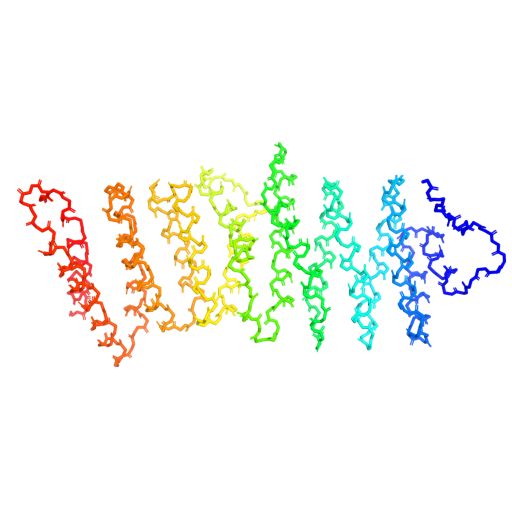-31.491 -8.786 25.069 1.00 34.34 368 LYS A C 1
ATOM 2942 O O . LYS A 1 368 ? -32.551 -8.979 24.477 1.00 34.34 368 LYS A O 1
ATOM 2947 N N . ARG A 1 369 ? -30.359 -9.405 24.712 1.00 40.91 369 ARG A N 1
ATOM 2948 C CA . ARG A 1 369 ? -30.284 -10.322 23.556 1.00 40.91 369 ARG A CA 1
ATOM 2949 C C . ARG A 1 369 ? -30.530 -11.793 23.881 1.00 40.91 369 ARG A C 1
ATOM 2951 O O . ARG A 1 369 ? -30.987 -12.513 23.003 1.00 40.91 369 ARG A O 1
ATOM 2958 N N . GLN A 1 370 ? -30.291 -12.242 25.113 1.00 37.59 370 GLN A N 1
ATOM 2959 C CA . GLN A 1 370 ? -30.636 -13.618 25.502 1.00 37.59 370 GLN A CA 1
ATOM 2960 C C . GLN A 1 370 ? -32.143 -13.810 25.729 1.00 37.59 370 GLN A C 1
ATOM 2962 O O . GLN A 1 370 ? -32.654 -14.898 25.497 1.00 37.59 370 GLN A O 1
ATOM 2967 N N . LEU A 1 371 ? -32.874 -12.747 26.080 1.00 34.31 371 LEU A N 1
ATOM 2968 C CA . LEU A 1 371 ? -34.338 -12.770 26.214 1.00 34.31 371 LEU A CA 1
ATOM 2969 C C . LEU A 1 371 ? -35.106 -12.659 24.884 1.00 34.31 371 LEU A C 1
ATOM 2971 O O . LEU A 1 371 ? -36.327 -12.713 24.897 1.00 34.31 371 LEU A O 1
ATOM 2975 N N . SER A 1 372 ? -34.418 -12.481 23.752 1.00 32.38 372 SER A N 1
ATOM 2976 C CA . SER A 1 372 ? -35.033 -12.418 22.412 1.00 32.38 372 SER A CA 1
ATOM 2977 C C . SER A 1 372 ? -34.719 -13.638 21.531 1.00 32.38 372 SER A C 1
ATOM 2979 O O . SER A 1 372 ? -35.133 -13.678 20.375 1.00 32.38 372 SER A O 1
ATOM 2981 N N . ILE A 1 373 ? -33.985 -14.623 22.068 1.00 37.28 373 ILE A N 1
ATOM 2982 C CA . ILE A 1 373 ? -33.660 -15.910 21.417 1.00 37.28 373 ILE A CA 1
ATOM 2983 C C . ILE A 1 373 ? -34.225 -17.106 22.230 1.00 37.28 373 ILE A C 1
ATOM 2985 O O . ILE A 1 373 ? -34.048 -18.265 21.863 1.00 37.28 373 ILE A O 1
ATOM 2989 N N . LEU A 1 374 ? -34.966 -16.820 23.303 1.00 33.66 374 LEU A N 1
ATOM 2990 C CA . LEU A 1 374 ? -35.976 -17.707 23.893 1.00 33.66 374 LEU A CA 1
ATOM 2991 C C . LEU A 1 374 ? -37.351 -17.208 23.449 1.00 33.66 374 LEU A C 1
ATOM 2993 O O . LEU A 1 374 ? -38.238 -18.067 23.257 1.00 33.66 374 LEU A O 1
#

Radius of gyration: 26.76 Å; chains: 1; bounding box: 76×48×82 Å

Foldseek 3Di:
DDDDPPDDPDDDPPDDPLLVLLVVLPVDDLPDCPSLVVNLVVCQVCVVCVLVSLQVLLVQLLVCVVVVVVSSVLSSLVSLLVNLVRVQVNNVSSVQSLLSSLLSLLVVPDLVSLLSSLVSLLSVLPDDHPDLPCLVSLLSCLLSLLVQLVDDDPDPVSSLSSNLSSLSSLLSSLSSVLPDPPVPDPPLVVLLSNQVSLLVLLVVVVVVDDPDPDDVRRSNVSSLVSLLVSLLSDDLVRVVSNLVSVLVNCVVVVVLPPLPSVLVSLVSNLVSDDDLVSLLVVLVVLLVSLVVCVPPDDLNSSLSSLVSSVSSLVSSCVPDDDPSNVVSVVSVVVSVVVVVVVVVVPPPPDPPPSPPRNCVVVVCSVPVVVVVVD

InterPro domains:
  IPR049152 EFR3-like, armadillo repeat [PF21052] (47-140)
  IPR051851 EFR3 Homologs [PTHR12444] (7-345)

pLDDT: mean 79.27, std 19.42, range [27.64, 98.31]

Secondary structure (DSSP, 8-state):
------------TT--HHHHHHHGGGSS-TT--HHHHHHHHHHHH-GGGHHHHHHHHHHHHHHHHHHT-HHHHHHHHHHHHHHHHH-GGGHHHHHHHHHHHHHHHHHT--HHHHHHHHHHHHHHHTS--S--TTHHHHHHHHHHHHHHHT---SSHHHHHHHHHHHHHHHHHHHHHHSSSS--S---HHHHHHHHHHHHHHHHHHHTT-S-S---S--HHHHHHHHHHHHHHH--TTTHHHHHHHHHHHHHHTTTTSSTHHHHHHHHHHHHH---HHHHHHHHHHHHHHHHHTTTTS-HHHHHHHHHHHHHHHHHHHHT--THHHHHHHHHHHHHHHHHHHHHHHT--TT-GGGSHHHHHHHHHHHHHHHTT--

Sequence (374 aa):
MICVRSTCFKCGPCRPKWMKMVDNLYSGSPQDTNNHNKLIHYCLHQPDKLDRIAKYLHLRLSQDLSRRYDQNISISVKAIDKLIQVCHGHRLVLAISFLKMIQLLLETNRMDLQIMASKSFVEFSKIDDDSPNYHKECNEILDHFAAMAHASFSNPQERNAVRVAGIQGIQGVVRKMVSDQLILEVHESNMDKIVLPLLFNMCDKFELDSNSNESQCDPSQEAVYVFEDIVRQASYTNIKPVVTSILTHLDNHKLWDPCDFPLLIFQYLLDSLKTTQVAHSLVKQLVAHLSLHESDFTLSERTSLVQVIGLVVISLAKGAIGPDVFHNFKSLLQILKASIDKTSQYLIPNNLHLMIPIENYLVNVSFKRQLSIL